Protein 2PET (pdb70)

Secondary structure (DSSP, 8-state):
--B----SEEEEETT--EEE----BS--SEEEEEEEEE-TT----EEEEEEEETTEEEEEE---S--SSPPEE-TT--EEESS--GGG-EEEEEEEE-GGG-EEEEEEEEEEEBPPP--EEEE--SS--TT--SEEEEEEEEEEEEBS--EEEEEETTEE----SS--SSEEEEEEEEE-TTS-EEEEEEEEEE--GGGGG-EEEEEEEEE-GGG-EEEEEPPPEE-----

Radius of gyration: 25.34 Å; Cα contacts (8 Å, |Δi|>4): 608; chains: 1; bounding box: 63×64×30 Å

GO terms:
  GO:0005055 laminin receptor activity (F, IDA)
  GO:0005886 plasma membrane (C, IDA)
  GO:0007155 cell adhesion (P, IDA)
  GO:0005515 protein binding (F, IDA)
  GO:0005886 plasma membrane (C, EXP)
  GO:0004888 transmembrane signaling receptor activity (F, TAS)
  GO:0005886 plasma membrane (C, TAS)
  GO:0007155 cell adhesion (P, TAS)
  GO:0007165 signal transduction (P, TAS)
  GO:0005515 protein binding (F, IPI)
  GO:0009897 external side of plasma membrane (C, IC)
  GO:0005055 laminin receptor activity (F, IMP)
  GO:0005576 extracellular region (C, HDA)
  GO:0031012 extracellular matrix (C, HDA)
  GO:0043236 laminin binding (F, IMP)
  GO:0007160 cell-matrix adhesion (P, IMP)
  GO:0070062 extracellular exosome (C, HDA)

InterPro domains:
  IPR003598 Immunoglobulin subtype 2 [SM00408] (282-344)
  IPR003598 Immunoglobulin subtype 2 [SM00408] (375-431)
  IPR003598 Immunoglobulin subtype 2 [SM00408] (464-529)
  IPR003599 Immunoglobulin domain subtype [SM00409] (38-144)
  IPR003599 Immunoglobulin domain subtype [SM00409] (181-261)
  IPR003599 Immunoglobulin domain subtype [SM00409] (276-359)
  IPR003599 Immunoglobulin domain subtype [SM00409] (369-445)
  IPR003599 Immunoglobulin domain subtype [SM00409] (458-543)
  IPR007110 Immunoglobulin-like domain [PS50835] (27-142)
  IPR007110 Immunoglobulin-like domain [PS50835] (147-257)
  IPR007110 Immunoglobulin-like domain [PS50835] (274-355)
  IPR007110 Immunoglobulin-like domain [PS50835] (363-441)
  IPR007110 Immunoglobulin-like domain [PS50835] (448-541)
  IPR013106 Immunoglobulin V-set domain [PF07686] (38-143)
  IPR013162 CD80-like, immunoglobulin C2-set [PF08205] (151-248)
  IPR013783 Immunoglobulin-like fold [G3DSA:2.60.40.10] (32-146)
  IPR013783 Immunoglobulin-like fold [G3DSA:2.60.40.10] (147-262)
  IPR013783 Immunoglobulin-like fold [G3DSA:2.60.40.10] (274-362)
  IPR013783 Immunoglobulin-like fold [G3DSA:2.60.40.10] (374-453)
  IPR013783 Immunoglobulin-like fold [G3DSA:2.60.40.10] (454-537)

Nearest PDB structures (foldseek):
  2pf6-assembly2_B  TM=9.548E-01  e=5.294E-44  Homo sapiens
  7lmw-assembly1_B  TM=6.649E-01  e=2.780E-14  Homo sapiens
  6xq8-assembly1_A-3  TM=6.597E-01  e=3.260E-14  Homo sapiens
  6xq6-assembly1_A-3  TM=6.435E-01  e=9.949E-14  Homo sapiens
  4wrl-assembly1_C  TM=3.659E-01  e=2.325E-07  Homo sapiens

Foldseek 3Di:
DKEWEFAQEAEEEAQAKDWGDTDIPQADQKKKKWKFFADPVRDTHTAKMWIGHHPDIDIDGRCPVDDVVHWDADPVRIIMGGRDAQVQFGKMKMKMQRPVSGIYMYIHGYHYWYAWDFKAKAADQDDAALPDQFFAWGIKIKTDFIPPEWDKFKDKQNHTDDADQDDDRAKHKHKDWDQDPRRGIMMMIIITGNHHPCLQVMKMWMKIWGAHPPRDIDIHIYDIDGHNHDD

Solvent-accessible surface area: 12699 Å² total; per-residue (Å²): 143,6,162,22,95,24,70,105,85,31,57,12,57,114,37,128,72,22,86,3,51,2,77,19,94,42,43,114,89,76,47,39,1,10,3,19,6,23,66,234,84,47,58,93,39,112,0,0,7,0,49,20,91,65,125,98,66,91,69,75,82,63,33,128,156,65,38,99,39,94,20,89,26,30,95,97,0,58,0,21,0,19,96,0,68,20,48,9,49,90,45,1,0,1,25,0,132,2,65,110,9,30,93,25,86,15,60,5,101,0,29,1,15,6,114,5,92,78,5,91,25,67,31,31,137,53,101,0,17,37,171,84,119,41,21,15,85,0,1,32,0,32,0,86,39,0,5,53,38,3,153,9,31,1,21,56,82,59,129,146,29,156,22,62,88,118,158,47,92,110,5,24,42,58,74,161,69,69,151,55,120,73,19,7,23,11,16,38,3,19,0,47,11,71,16,142,124,60,2,122,104,2,29,1,30,0,0,0,54,19,38,30,10,134,65,113,130,18,144,33,69,6,95,80,18,116,18,62,29,71,209

B-factor: mean 21.17, std 7.52, range [8.16, 66.76]

Structure (mmCIF, N/CA/C/O backbone):
data_2PET
#
_entry.id   2PET
#
_cell.length_a   32.955
_cell.length_b   111.062
_cell.length_c   35.301
_cell.angle_alpha   90.000
_cell.angle_beta   90.450
_cell.angle_gamma   90.000
#
_symmetry.space_group_name_H-M   'P 1 21 1'
#
loop_
_entity.id
_entity.type
_entity.pdbx_description
1 polymer 'Lutheran blood group glycoprotein'
2 water water
#
loop_
_atom_site.group_PDB
_atom_site.id
_atom_site.type_symbol
_atom_site.label_atom_id
_atom_site.label_alt_id
_atom_site.label_comp_id
_atom_site.label_asym_id
_atom_site.label_entity_id
_atom_site.label_seq_id
_atom_site.pdbx_PDB_ins_code
_atom_site.Cartn_x
_atom_site.Cartn_y
_atom_site.Cartn_z
_atom_site.occupancy
_atom_site.B_iso_or_equiv
_atom_site.auth_seq_id
_atom_site.auth_comp_id
_atom_site.auth_asym_id
_atom_site.auth_atom_id
_atom_site.pdbx_PDB_model_num
ATOM 1 N N . GLU A 1 1 ? -34.711 20.855 15.270 1.00 17.71 1 GLU A N 1
ATOM 2 C CA . GLU A 1 1 ? -33.309 20.455 15.563 1.00 19.13 1 GLU A CA 1
ATOM 3 C C . GLU A 1 1 ? -32.728 21.436 16.553 1.00 19.16 1 GLU A C 1
ATOM 4 O O . GLU A 1 1 ? -33.230 22.549 16.680 1.00 20.20 1 GLU A O 1
ATOM 10 N N . VAL A 1 2 ? -31.663 21.044 17.242 1.00 18.95 2 VAL A N 1
ATOM 11 C CA . VAL A 1 2 ? -31.009 21.972 18.191 1.00 18.70 2 VAL A CA 1
ATOM 12 C C . VAL A 1 2 ? -30.209 23.052 17.441 1.00 18.61 2 VAL A C 1
ATOM 13 O O . VAL A 1 2 ? -29.597 22.795 16.391 1.00 18.10 2 VAL A O 1
ATOM 17 N N . ARG A 1 3 ? -30.256 24.274 17.961 1.00 18.80 3 ARG A N 1
ATOM 18 C CA A ARG A 1 3 ? -29.443 25.356 17.420 0.30 17.95 3 ARG A CA 1
ATOM 19 C CA B ARG A 1 3 ? -29.442 25.368 17.422 0.70 17.90 3 ARG A CA 1
ATOM 20 C C . ARG A 1 3 ? -28.817 26.105 18.569 1.00 18.55 3 ARG A C 1
ATOM 21 O O . ARG A 1 3 ? -29.321 26.079 19.699 1.00 18.72 3 ARG A O 1
ATOM 36 N N . LEU A 1 4 ? -27.700 26.756 18.289 1.00 17.89 4 LEU A N 1
ATOM 37 C CA . LEU A 1 4 ? -26.998 27.447 19.334 1.00 16.91 4 LEU A CA 1
ATOM 38 C C . LEU A 1 4 ? -26.296 28.670 18.783 1.00 17.07 4 LEU A C 1
ATOM 39 O O . LEU A 1 4 ? -25.536 28.562 17.835 1.00 17.19 4 LEU A O 1
ATOM 44 N N . SER A 1 5 ? -26.569 29.827 19.368 1.00 17.48 5 SER A N 1
ATOM 45 C CA A SER A 1 5 ? -25.799 31.017 19.026 0.33 17.76 5 SER A CA 1
ATOM 46 C CA B SER A 1 5 ? -25.864 31.060 19.013 0.33 17.57 5 SER A CA 1
ATOM 47 C CA D SER A 1 5 ? -25.902 31.076 19.007 0.32 17.65 5 SER A CA 1
ATOM 48 C C . SER A 1 5 ? -25.426 31.750 20.286 1.00 17.82 5 SER A C 1
ATOM 49 O O . SER A 1 5 ? -26.190 31.813 21.236 1.00 18.20 5 SER A O 1
ATOM 56 N N . VAL A 1 6 ? -24.212 32.293 20.294 1.00 17.39 6 VAL A N 1
ATOM 57 C CA . VAL A 1 6 ? -23.751 33.057 21.463 1.00 17.22 6 VAL A CA 1
ATOM 58 C C . VAL A 1 6 ? -23.086 34.354 21.023 1.00 17.64 6 VAL A C 1
ATOM 59 O O . VAL A 1 6 ? -22.647 34.454 19.873 1.00 17.93 6 VAL A O 1
ATOM 63 N N . PRO A 1 7 ? -23.002 35.367 21.933 1.00 18.51 7 PRO A N 1
ATOM 64 C CA . PRO A 1 7 ? -22.204 36.537 21.552 1.00 18.67 7 PRO A CA 1
ATOM 65 C C . PRO A 1 7 ? -20.782 36.131 21.161 1.00 18.41 7 PRO A C 1
ATOM 66 O O . PRO A 1 7 ? -20.088 35.444 21.922 1.00 19.30 7 PRO A O 1
ATOM 70 N N . PRO A 1 8 ? -20.343 36.553 19.969 1.00 19.11 8 PRO A N 1
ATOM 71 C CA . PRO A 1 8 ? -19.012 36.191 19.483 1.00 18.78 8 PRO A CA 1
ATOM 72 C C . PRO A 1 8 ? -17.867 36.854 20.242 1.00 17.49 8 PRO A C 1
ATOM 73 O O . PRO A 1 8 ? -16.721 36.410 20.160 1.00 17.78 8 PRO A O 1
ATOM 77 N N . LEU A 1 9 ? -18.155 37.975 20.905 1.00 16.35 9 LEU A N 1
ATOM 78 C CA A LEU A 1 9 ? -17.143 38.696 21.669 0.50 15.71 9 LEU A CA 1
ATOM 79 C CA B LEU A 1 9 ? -17.158 38.742 21.626 0.50 16.57 9 LEU A CA 1
ATOM 80 C C . LEU A 1 9 ? -17.738 39.150 22.984 1.00 15.80 9 LEU A C 1
ATOM 81 O O . LEU A 1 9 ? -18.817 39.757 23.022 1.00 16.80 9 LEU A O 1
ATOM 90 N N . VAL A 1 10 ? -17.029 38.822 24.063 1.00 15.22 10 VAL A N 1
ATOM 91 C CA . VAL A 1 10 ? -17.350 39.283 25.423 1.00 15.91 10 VAL A CA 1
ATOM 92 C C . VAL A 1 10 ? -16.121 39.998 25.987 1.00 16.20 10 VAL A C 1
ATOM 93 O O . VAL A 1 10 ? -14.988 39.525 25.807 1.00 15.98 10 VAL A O 1
ATOM 97 N N . GLU A 1 11 ? -16.310 41.134 26.657 1.00 15.10 11 GLU A N 1
ATOM 98 C CA . GLU A 1 11 ? -15.172 41.873 27.255 1.00 16.03 11 GLU A CA 1
ATOM 99 C C . GLU A 1 11 ? -15.387 42.032 28.739 1.00 17.95 11 GLU A C 1
ATOM 100 O O . GLU A 1 11 ? -16.510 42.242 29.170 1.00 17.60 11 GLU A O 1
ATOM 106 N N . VAL A 1 12 ? -14.310 41.956 29.519 1.00 16.90 12 VAL A N 1
ATOM 107 C CA . VAL A 1 12 ? -14.399 42.084 30.949 1.00 18.56 12 VAL A CA 1
ATOM 108 C C . VAL A 1 12 ? -13.140 42.798 31.436 1.00 18.08 12 VAL A C 1
ATOM 109 O O . VAL A 1 12 ? -12.098 42.679 30.787 1.00 17.59 12 VAL A O 1
ATOM 113 N N . MET A 1 13 ? -13.258 43.510 32.566 1.00 17.19 13 MET A N 1
ATOM 114 C CA . MET A 1 13 ? -12.088 44.092 33.225 1.00 16.46 13 MET A CA 1
ATOM 115 C C . MET A 1 13 ? -11.424 43.039 34.118 1.00 15.57 13 MET A C 1
ATOM 116 O O . MET A 1 13 ? -12.111 42.210 34.730 1.00 15.28 13 MET A O 1
ATOM 121 N N . ARG A 1 14 ? -10.099 43.059 34.169 1.00 15.40 14 ARG A N 1
ATOM 122 C CA A ARG A 1 14 ? -9.330 42.237 35.096 0.50 16.91 14 ARG A CA 1
ATOM 123 C CA B ARG A 1 14 ? -9.367 42.193 35.083 0.50 16.84 14 ARG A CA 1
ATOM 124 C C . ARG A 1 14 ? -9.994 42.294 36.479 1.00 17.16 14 ARG A C 1
ATOM 125 O O . ARG A 1 14 ? -10.321 43.384 36.957 1.00 17.85 14 ARG A O 1
ATOM 140 N N . GLY A 1 15 ? -10.189 41.134 37.113 1.00 17.33 15 GLY A N 1
ATOM 141 C CA . GLY A 1 15 ? -10.731 41.074 38.486 1.00 18.60 15 GLY A CA 1
ATOM 142 C C . GLY A 1 15 ? -12.235 40.939 38.578 1.00 19.09 15 GLY A C 1
ATOM 143 O O . GLY A 1 15 ? -12.752 40.550 39.634 1.00 20.02 15 GLY A O 1
ATOM 144 N N . LYS A 1 16 ? -12.938 41.253 37.490 1.00 18.84 16 LYS A N 1
ATOM 145 C CA A LYS A 1 16 ? -14.393 41.127 37.452 0.50 18.76 16 LYS A CA 1
ATOM 146 C CA B LYS A 1 16 ? -14.393 41.134 37.442 0.50 18.86 16 LYS A CA 1
ATOM 147 C C . LYS A 1 16 ? -14.816 39.752 36.948 1.00 18.50 16 LYS A C 1
ATOM 148 O O . LYS A 1 16 ? -14.012 39.008 36.378 1.00 17.71 16 LYS A O 1
ATOM 159 N N . SER A 1 17 ? -16.076 39.423 37.155 1.00 18.17 17 SER A N 1
ATOM 160 C CA . SER A 1 17 ? -16.508 38.083 36.822 1.00 19.44 17 SER A CA 1
ATOM 161 C C . SER A 1 17 ? -17.326 38.121 35.556 1.00 19.56 17 SER A C 1
ATOM 162 O O . SER A 1 17 ? -17.937 39.156 35.218 1.00 19.35 17 SER A O 1
ATOM 165 N N . VAL A 1 18 ? -17.377 36.996 34.861 1.00 18.95 18 VAL A N 1
ATOM 166 C CA . VAL A 1 18 ? -18.220 36.934 33.697 1.00 20.72 18 VAL A CA 1
ATOM 167 C C . VAL A 1 18 ? -18.798 35.520 33.586 1.00 19.38 18 VAL A C 1
ATOM 168 O O . VAL A 1 18 ? -18.191 34.560 34.067 1.00 18.35 18 VAL A O 1
ATOM 172 N N . ILE A 1 19 ? -19.998 35.432 33.020 1.00 18.50 19 ILE A N 1
ATOM 173 C CA . ILE A 1 19 ? -20.665 34.170 32.753 1.00 17.94 19 ILE A CA 1
ATOM 174 C C . ILE A 1 19 ? -20.907 34.121 31.238 1.00 18.26 19 ILE A C 1
ATOM 175 O O . ILE A 1 19 ? -21.620 35.004 30.688 1.00 17.90 19 ILE A O 1
ATOM 180 N N . LEU A 1 20 ? -20.334 33.109 30.558 1.00 16.70 20 LEU A N 1
ATOM 181 C CA . LEU A 1 20 ? -20.496 32.960 29.128 1.00 16.25 20 LEU A CA 1
ATOM 182 C C . LEU A 1 20 ? -21.773 32.187 28.820 1.00 16.52 20 LEU A C 1
ATOM 183 O O . LEU A 1 20 ? -22.050 31.099 29.400 1.00 15.72 20 LEU A O 1
ATOM 188 N N . ASP A 1 21 ? -22.589 32.754 27.924 1.00 17.12 21 ASP A N 1
ATOM 189 C CA . ASP A 1 21 ? -23.875 32.115 27.626 1.00 17.22 21 ASP A CA 1
ATOM 190 C C . ASP A 1 21 ? -23.702 30.849 26.848 1.00 17.46 21 ASP A C 1
ATOM 191 O O . ASP A 1 21 ? -22.740 30.663 26.100 1.00 17.86 21 ASP A O 1
ATOM 196 N N . CYS A 1 22 ? -24.646 29.956 27.048 1.00 18.62 22 CYS A N 1
ATOM 197 C CA . CYS A 1 22 ? -24.816 28.818 26.177 1.00 17.95 22 CYS A CA 1
ATOM 198 C C . CYS A 1 22 ? -26.233 28.315 26.371 1.00 19.08 22 CYS A C 1
ATOM 199 O O . CYS A 1 22 ? -26.472 27.337 27.073 1.00 19.86 22 CYS A O 1
ATOM 202 N N . THR A 1 23 ? -27.158 28.980 25.702 1.00 17.99 23 THR A N 1
ATOM 203 C CA . THR A 1 23 ? -28.572 28.645 25.810 1.00 18.02 23 THR A CA 1
ATOM 204 C C . THR A 1 23 ? -29.061 28.179 24.434 1.00 18.28 23 THR A C 1
ATOM 205 O O . THR A 1 23 ? -29.412 28.994 23.552 1.00 19.69 23 THR A O 1
ATOM 209 N N . PRO A 1 24 ? -29.083 26.855 24.229 1.00 19.53 24 PRO A N 1
ATOM 210 C CA . PRO A 1 24 ? -29.567 26.310 22.955 1.00 19.14 24 PRO A CA 1
ATOM 211 C C . PRO A 1 24 ? -31.070 26.415 22.855 1.00 19.59 24 PRO A C 1
ATOM 212 O O . PRO A 1 24 ? -31.764 26.504 23.890 1.00 17.99 24 PRO A O 1
ATOM 216 N N . THR A 1 25 ? -31.558 26.401 21.622 1.00 18.79 25 THR A N 1
ATOM 217 C CA . THR A 1 25 ? -32.986 26.250 21.318 1.00 19.24 25 THR A CA 1
ATOM 218 C C . THR A 1 25 ? -33.195 24.867 20.698 1.00 20.56 25 THR A C 1
ATOM 219 O O . THR A 1 25 ? -32.251 24.277 20.138 1.00 18.61 25 THR A O 1
ATOM 223 N N . GLY A 1 26 ? -34.408 24.331 20.795 1.00 19.99 26 GLY A N 1
ATOM 224 C CA . GLY A 1 26 ? -34.727 23.114 20.069 1.00 21.92 26 GLY A CA 1
ATOM 225 C C . GLY A 1 26 ? -34.310 21.839 20.760 1.00 23.48 26 GLY A C 1
ATOM 226 O O . GLY A 1 26 ? -34.291 20.776 20.145 1.00 23.85 26 GLY A O 1
ATOM 227 N N . THR A 1 27 ? -34.007 21.903 22.052 1.00 23.97 27 THR A N 1
ATOM 228 C CA A THR A 1 27 ? -33.590 20.688 22.765 0.50 24.34 27 THR A CA 1
ATOM 229 C CA B THR A 1 27 ? -33.595 20.677 22.708 0.50 25.15 27 THR A CA 1
ATOM 230 C C . THR A 1 27 ? -34.816 19.908 23.229 1.00 25.75 27 THR A C 1
ATOM 231 O O . THR A 1 27 ? -35.900 20.489 23.399 1.00 26.96 27 THR A O 1
ATOM 238 N N . HIS A 1 28 ? -34.639 18.604 23.455 1.00 26.72 28 HIS A N 1
ATOM 239 C CA . HIS A 1 28 ? -35.677 17.768 24.049 1.00 28.17 28 HIS A CA 1
ATOM 240 C C . HIS A 1 28 ? -35.322 17.683 25.531 1.00 28.69 28 HIS A C 1
ATOM 241 O O . HIS A 1 28 ? -34.472 18.460 25.992 1.00 29.48 28 HIS A O 1
ATOM 248 N N . ASP A 1 29 ? -35.951 16.775 26.280 1.00 28.68 29 ASP A N 1
ATOM 249 C CA . ASP A 1 29 ? -35.774 16.679 27.752 1.00 29.49 29 ASP A CA 1
ATOM 250 C C . ASP A 1 29 ? -34.312 16.624 28.219 1.00 29.06 29 ASP A C 1
ATOM 251 O O . ASP A 1 29 ? -33.902 17.284 29.190 1.00 30.04 29 ASP A O 1
ATOM 256 N N . HIS A 1 30 ? -33.548 15.818 27.501 1.00 27.72 30 HIS A N 1
ATOM 257 C CA . HIS A 1 30 ? -32.242 15.407 27.904 1.00 26.93 30 HIS A CA 1
ATOM 258 C C . HIS A 1 30 ? -31.203 15.982 26.941 1.00 25.53 30 HIS A C 1
ATOM 259 O O . HIS A 1 30 ? -31.300 15.772 25.717 1.00 25.30 30 HIS A O 1
ATOM 266 N N . TYR A 1 31 ? -30.230 16.736 27.471 1.00 23.45 31 TYR A N 1
ATOM 267 C CA . TYR A 1 31 ? -29.113 17.205 26.621 1.00 21.63 31 TYR A CA 1
ATOM 268 C C . TYR A 1 31 ? -27.877 17.415 27.462 1.00 20.02 31 TYR A C 1
ATOM 269 O O . TYR A 1 31 ? -27.915 17.378 28.702 1.00 19.29 31 TYR A O 1
ATOM 278 N N . MET A 1 32 ? -26.772 17.602 26.787 1.00 20.03 32 MET A N 1
ATOM 279 C CA . MET A 1 32 ? -25.528 17.876 27.477 1.00 22.86 32 MET A CA 1
ATOM 280 C C . MET A 1 32 ? -24.896 19.139 26.850 1.00 21.48 32 MET A C 1
ATOM 281 O O . MET A 1 32 ? -25.024 19.358 25.647 1.00 20.12 32 MET A O 1
ATOM 286 N N . LEU A 1 33 ? -24.243 19.948 27.690 1.00 21.83 33 LEU A N 1
ATOM 287 C CA . LEU A 1 33 ? -23.416 21.086 27.257 1.00 20.67 33 LEU A CA 1
ATOM 288 C C . LEU A 1 33 ? -21.999 20.751 27.658 1.00 19.82 33 LEU A C 1
ATOM 289 O O . LEU A 1 33 ? -21.774 20.270 28.765 1.00 18.01 33 LEU A O 1
ATOM 294 N N . GLU A 1 34 ? -21.035 20.941 26.753 1.00 16.92 34 GLU A N 1
ATOM 295 C CA . GLU A 1 34 ? -19.625 20.763 27.121 1.00 15.95 34 GLU A CA 1
ATOM 296 C C . GLU A 1 34 ? -18.867 22.024 26.753 1.00 14.10 34 GLU A C 1
ATOM 297 O O . GLU A 1 34 ? -19.103 22.568 25.671 1.00 14.05 34 GLU A O 1
ATOM 303 N N . TRP A 1 35 ? -17.937 22.435 27.609 1.00 12.52 35 TRP A N 1
ATOM 304 C CA . TRP A 1 35 ? -17.149 23.639 27.393 1.00 12.73 35 TRP A CA 1
ATOM 305 C C . TRP A 1 35 ? -15.707 23.265 27.060 1.00 13.60 35 TRP A C 1
ATOM 306 O O . TRP A 1 35 ? -15.169 22.343 27.681 1.00 14.06 35 TRP A O 1
ATOM 317 N N . PHE A 1 36 ? -15.093 23.945 26.085 1.00 13.63 36 PHE A N 1
ATOM 318 C CA . PHE A 1 36 ? -13.706 23.687 25.750 1.00 14.14 36 PHE A CA 1
ATOM 319 C C . PHE A 1 36 ? -12.988 24.989 25.548 1.00 14.58 36 PHE A C 1
ATOM 320 O O . PHE A 1 36 ? -13.586 25.991 25.150 1.00 13.79 36 PHE A O 1
ATOM 328 N N . LEU A 1 37 ? -11.671 24.986 25.754 1.00 16.37 37 LEU A N 1
ATOM 329 C CA . LEU A 1 37 ? -10.877 26.080 25.238 1.00 18.22 37 LEU A CA 1
ATOM 330 C C . LEU A 1 37 ? -10.548 25.707 23.804 1.00 19.75 37 LEU A C 1
ATOM 331 O O . LEU A 1 37 ? -10.687 24.545 23.371 1.00 19.87 37 LEU A O 1
ATOM 336 N N . THR A 1 38 ? -10.150 26.696 23.034 1.00 21.38 38 THR A N 1
ATOM 337 C CA . THR A 1 38 ? -9.511 26.359 21.788 1.00 24.26 38 THR A CA 1
ATOM 338 C C . THR A 1 38 ? -8.542 27.425 21.361 1.00 25.03 38 THR A C 1
ATOM 339 O O . THR A 1 38 ? -8.672 28.590 21.754 1.00 25.90 38 THR A O 1
ATOM 343 N N . ASP A 1 39 ? -7.577 27.020 20.547 1.00 25.73 39 ASP A N 1
ATOM 344 C CA . ASP A 1 39 ? -6.642 27.978 19.945 1.00 25.66 39 ASP A CA 1
ATOM 345 C C . ASP A 1 39 ? -6.521 27.721 18.434 1.00 26.12 39 ASP A C 1
ATOM 346 O O . ASP A 1 39 ? -7.256 26.905 17.859 1.00 25.36 39 ASP A O 1
ATOM 351 N N . ARG A 1 40 ? -5.594 28.427 17.795 1.00 26.19 40 ARG A N 1
ATOM 352 C CA . ARG A 1 40 ? -5.406 28.337 16.346 1.00 26.91 40 ARG A CA 1
ATOM 353 C C . ARG A 1 40 ? -5.161 26.913 15.838 1.00 27.16 40 ARG A C 1
ATOM 354 O O . ARG A 1 40 ? -5.354 26.642 14.652 1.00 27.40 40 ARG A O 1
ATOM 362 N N . SER A 1 41 ? -4.724 26.022 16.731 1.00 27.19 41 SER A N 1
ATOM 363 C CA . SER A 1 41 ? -4.456 24.623 16.398 1.00 28.30 41 SER A CA 1
ATOM 364 C C . SER A 1 41 ? -5.760 23.860 16.269 1.00 28.84 41 SER A C 1
ATOM 365 O O . SER A 1 41 ? -5.802 22.792 15.682 1.00 30.15 41 SER A O 1
ATOM 368 N N . GLY A 1 42 ? -6.816 24.389 16.878 1.00 28.59 42 GLY A N 1
ATOM 369 C CA . GLY A 1 42 ? -8.094 23.703 16.912 1.00 28.17 42 GLY A CA 1
ATOM 370 C C . GLY A 1 42 ? -8.132 22.595 17.941 1.00 27.94 42 GLY A C 1
ATOM 371 O O . GLY A 1 42 ? -9.176 21.947 18.087 1.00 28.80 42 GLY A O 1
ATOM 372 N N . ALA A 1 43 ? -7.010 22.349 18.640 1.00 26.78 43 ALA A N 1
ATOM 373 C CA . ALA A 1 43 ? -7.036 21.489 19.832 1.00 25.25 43 ALA A CA 1
ATOM 374 C C . ALA A 1 43 ? -8.125 22.003 20.780 1.00 24.71 43 ALA A C 1
ATOM 375 O O . ALA A 1 43 ? -8.387 23.215 20.864 1.00 25.06 43 ALA A O 1
ATOM 377 N N . ARG A 1 44 ? -8.805 21.084 21.458 1.00 23.07 44 ARG A N 1
ATOM 378 C CA . ARG A 1 44 ? -9.919 21.487 22.316 1.00 22.22 44 ARG A CA 1
ATOM 379 C C . ARG A 1 44 ? -9.825 20.891 23.720 1.00 21.16 44 ARG A C 1
ATOM 380 O O . ARG A 1 44 ? -10.511 19.924 24.041 1.00 21.98 44 ARG A O 1
ATOM 388 N N . PRO A 1 45 ? -8.988 21.483 24.561 1.00 21.43 45 PRO A N 1
ATOM 389 C CA . PRO A 1 45 ? -8.938 21.083 25.950 1.00 21.35 45 PRO A CA 1
ATOM 390 C C . PRO A 1 45 ? -10.333 21.206 26.596 1.00 21.44 45 PRO A C 1
ATOM 391 O O . PRO A 1 45 ? -10.958 22.234 26.467 1.00 21.98 45 PRO A O 1
ATOM 395 N N . ARG A 1 46 ? -10.796 20.159 27.258 1.00 20.86 46 ARG A N 1
ATOM 396 C CA . ARG A 1 46 ? -12.073 20.204 27.970 1.00 21.46 46 ARG A CA 1
ATOM 397 C C . ARG A 1 46 ? -12.025 20.946 29.303 1.00 19.90 46 ARG A C 1
ATOM 398 O O . ARG A 1 46 ? -11.139 20.696 30.128 1.00 20.88 46 ARG A O 1
ATOM 406 N N . LEU A 1 47 ? -13.015 21.807 29.542 1.00 18.69 47 LEU A N 1
ATOM 407 C CA . LEU A 1 47 ? -13.128 22.512 30.818 1.00 18.42 47 LEU A CA 1
ATOM 408 C C . LEU A 1 47 ? -14.201 21.903 31.679 1.00 18.26 47 LEU A C 1
ATOM 409 O O . LEU A 1 47 ? -13.996 21.754 32.892 1.00 18.95 47 LEU A O 1
ATOM 414 N N . ALA A 1 48 ? -15.359 21.568 31.094 1.00 15.73 48 ALA A N 1
ATOM 415 C CA . ALA A 1 48 ? -16.471 21.109 31.943 1.00 15.29 48 ALA A CA 1
ATOM 416 C C . ALA A 1 48 ? -17.550 20.474 31.095 1.00 15.83 48 ALA A C 1
ATOM 417 O O . ALA A 1 48 ? -17.629 20.757 29.875 1.00 13.72 48 ALA A O 1
ATOM 419 N N . SER A 1 49 ? -18.368 19.621 31.727 1.00 16.86 49 SER A N 1
ATOM 420 C CA . SER A 1 49 ? -19.499 18.972 31.050 1.00 18.50 49 SER A CA 1
ATOM 421 C C . SER A 1 49 ? -20.685 19.039 31.979 1.00 19.36 49 SER A C 1
ATOM 422 O O . SER A 1 49 ? -20.527 18.887 33.201 1.00 19.82 49 SER A O 1
ATOM 425 N N . ALA A 1 50 ? -21.851 19.340 31.424 1.00 19.62 50 ALA A N 1
ATOM 426 C CA . ALA A 1 50 ? -23.087 19.452 32.207 1.00 20.21 50 ALA A CA 1
ATOM 427 C C . ALA A 1 50 ? -24.100 18.608 31.470 1.00 21.02 50 ALA A C 1
ATOM 428 O O . ALA A 1 50 ? -24.231 18.717 30.255 1.00 22.82 50 ALA A O 1
ATOM 430 N N . GLU A 1 51 ? -24.802 17.743 32.164 1.00 20.82 51 GLU A N 1
ATOM 431 C CA . GLU A 1 51 ? -25.850 16.963 31.509 1.00 20.98 51 GLU A CA 1
ATOM 432 C C . GLU A 1 51 ? -27.146 17.287 32.190 1.00 21.71 51 GLU A C 1
ATOM 433 O O . GLU A 1 51 ? -27.203 17.245 33.420 1.00 20.36 51 GLU A O 1
ATOM 439 N N . MET A 1 52 ? -28.165 17.608 31.396 1.00 22.63 52 MET A N 1
ATOM 440 C CA . MET A 1 52 ? -29.475 17.972 31.931 1.00 25.20 52 MET A CA 1
ATOM 441 C C . MET A 1 52 ? -30.497 16.945 31.505 1.00 25.57 52 MET A C 1
ATOM 442 O O . MET A 1 52 ? -30.552 16.576 30.338 1.00 26.19 52 MET A O 1
ATOM 447 N N . GLN A 1 53 ? -31.265 16.447 32.460 1.00 27.03 53 GLN A N 1
ATOM 448 C CA A GLN A 1 53 ? -32.413 15.599 32.159 0.50 27.40 53 GLN A CA 1
ATOM 449 C CA B GLN A 1 53 ? -32.434 15.645 32.135 0.50 27.35 53 GLN A CA 1
ATOM 450 C C . GLN A 1 53 ? -33.477 15.889 33.203 1.00 27.35 53 GLN A C 1
ATOM 451 O O . GLN A 1 53 ? -33.284 15.535 34.380 1.00 26.40 53 GLN A O 1
ATOM 462 N N . GLY A 1 54 ? -34.567 16.526 32.788 1.00 27.19 54 GLY A N 1
ATOM 463 C CA . GLY A 1 54 ? -35.705 16.745 33.682 1.00 27.74 54 GLY A CA 1
ATOM 464 C C . GLY A 1 54 ? -35.330 17.508 34.937 1.00 27.22 54 GLY A C 1
ATOM 465 O O . GLY A 1 54 ? -35.061 18.715 34.876 1.00 28.38 54 GLY A O 1
ATOM 466 N N . SER A 1 55 ? -35.272 16.794 36.061 1.00 26.83 55 SER A N 1
ATOM 467 C CA . SER A 1 55 ? -35.088 17.420 37.361 1.00 26.38 55 SER A CA 1
ATOM 468 C C . SER A 1 55 ? -33.711 17.085 37.915 1.00 25.51 55 SER A C 1
ATOM 469 O O . SER A 1 55 ? -33.542 16.855 39.127 1.00 25.63 55 SER A O 1
ATOM 472 N N . GLU A 1 56 ? -32.720 17.065 37.031 1.00 24.23 56 GLU A N 1
ATOM 473 C CA . GLU A 1 56 ? -31.367 16.795 37.483 1.00 23.35 56 GLU A CA 1
ATOM 474 C C . GLU A 1 56 ? -30.350 17.469 36.599 1.00 22.11 56 GLU A C 1
ATOM 475 O O . GLU A 1 56 ? -30.481 17.465 35.379 1.00 21.21 56 GLU A O 1
ATOM 481 N N . LEU A 1 57 ? -29.341 18.046 37.234 1.00 19.76 57 LEU A N 1
ATOM 482 C CA . LEU A 1 57 ? -28.182 18.541 36.523 1.00 20.13 57 LEU A CA 1
ATOM 483 C C . LEU A 1 57 ? -26.977 17.723 36.963 1.00 19.13 57 LEU A C 1
ATOM 484 O O . LEU A 1 57 ? -26.822 17.482 38.141 1.00 19.41 57 LEU A O 1
ATOM 489 N N . GLN A 1 58 ? -26.155 17.280 36.017 1.00 17.07 58 GLN A N 1
ATOM 490 C CA A GLN A 1 58 ? -24.914 16.560 36.337 0.50 17.33 58 GLN A CA 1
ATOM 491 C CA B GLN A 1 58 ? -24.937 16.535 36.321 0.50 17.54 58 GLN A CA 1
ATOM 492 C C . GLN A 1 58 ? -23.768 17.369 35.800 1.00 16.43 58 GLN A C 1
ATOM 493 O O . GLN A 1 58 ? -23.800 17.805 34.653 1.00 17.41 58 GLN A O 1
ATOM 504 N N . VAL A 1 59 ? -22.735 17.581 36.613 1.00 15.84 59 VAL A N 1
ATOM 505 C CA . VAL A 1 59 ? -21.610 18.439 36.190 1.00 15.41 59 VAL A CA 1
ATOM 506 C C . VAL A 1 59 ? -20.332 17.668 36.469 1.00 15.86 59 VAL A C 1
ATOM 507 O O . VAL A 1 59 ? -20.194 17.093 37.548 1.00 14.73 59 VAL A O 1
ATOM 511 N N . THR A 1 60 ? -19.383 17.716 35.542 1.00 15.35 60 THR A N 1
ATOM 512 C CA . THR A 1 60 ? -18.074 17.101 35.749 1.00 15.49 60 THR A CA 1
ATOM 513 C C . THR A 1 60 ? -17.092 18.190 35.349 1.00 16.32 60 THR A C 1
ATOM 514 O O . THR A 1 60 ? -17.166 18.660 34.209 1.00 17.85 60 THR A O 1
ATOM 518 N N . MET A 1 61 ? -16.240 18.632 36.279 1.00 16.88 61 MET A N 1
ATOM 519 C CA . MET A 1 61 ? -15.228 19.627 35.922 1.00 18.80 61 MET A CA 1
ATOM 520 C C . MET A 1 61 ? -14.032 18.867 35.336 1.00 19.75 61 MET A C 1
ATOM 521 O O . MET A 1 61 ? -13.826 17.694 35.690 1.00 22.09 61 MET A O 1
ATOM 526 N N . HIS A 1 62 ? -13.336 19.430 34.346 1.00 20.49 62 HIS A N 1
ATOM 527 C CA . HIS A 1 62 ? -12.229 18.683 33.751 1.00 20.95 62 HIS A CA 1
ATOM 528 C C . HIS A 1 62 ? -10.882 19.396 33.811 1.00 23.47 62 HIS A C 1
ATOM 529 O O . HIS A 1 62 ? -9.864 18.763 33.658 1.00 23.25 62 HIS A O 1
ATOM 536 N N . ASP A 1 63 ? -10.866 20.704 34.024 1.00 25.17 63 ASP A N 1
ATOM 537 C CA . ASP A 1 63 ? -9.607 21.482 33.860 1.00 28.15 63 ASP A CA 1
ATOM 538 C C . ASP A 1 63 ? -8.487 20.993 34.768 1.00 30.79 63 ASP A C 1
ATOM 539 O O . ASP A 1 63 ? -8.769 20.526 35.879 1.00 31.07 63 ASP A O 1
ATOM 544 N N . THR A 1 64 ? -7.227 21.096 34.316 1.00 33.60 64 THR A N 1
ATOM 545 C CA . THR A 1 64 ? -6.099 20.529 35.093 1.00 35.99 64 THR A CA 1
ATOM 546 C C . THR A 1 64 ? -4.603 20.974 35.106 1.00 37.32 64 THR A C 1
ATOM 547 O O . THR A 1 64 ? -3.908 20.383 35.895 1.00 38.19 64 THR A O 1
ATOM 551 N N . ARG A 1 65 ? -4.033 21.986 34.427 1.00 39.44 65 ARG A N 1
ATOM 552 C CA . ARG A 1 65 ? -4.481 23.371 34.120 1.00 40.51 65 ARG A CA 1
ATOM 553 C C . ARG A 1 65 ? -4.618 24.341 35.319 1.00 39.80 65 ARG A C 1
ATOM 554 O O . ARG A 1 65 ? -4.133 25.480 35.240 1.00 40.73 65 ARG A O 1
ATOM 562 N N . GLY A 1 66 ? -5.264 23.875 3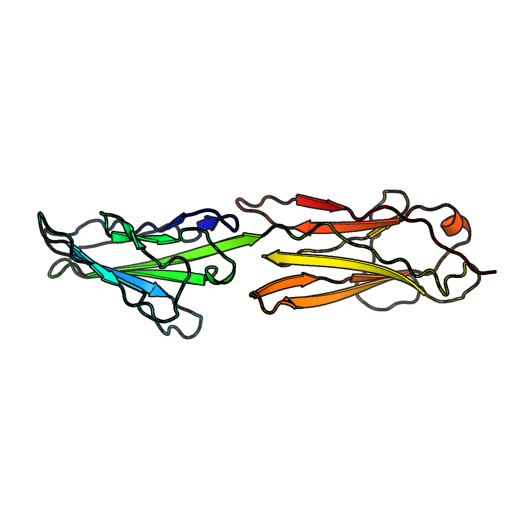6.394 1.00 38.78 66 GLY A N 1
ATOM 563 C CA . GLY A 1 66 ? -5.293 24.530 37.716 1.00 36.82 66 GLY A CA 1
ATOM 564 C C . GLY A 1 66 ? -5.552 26.031 37.852 1.00 35.57 66 GLY A C 1
ATOM 565 O O . GLY A 1 66 ? -4.706 26.746 38.399 1.00 36.26 66 GLY A O 1
ATOM 566 N N . ARG A 1 67 ? -6.719 26.505 37.394 1.00 32.77 67 ARG A N 1
ATOM 567 C CA . ARG A 1 67 ? -7.095 27.933 37.487 1.00 29.70 67 ARG A CA 1
ATOM 568 C C . ARG A 1 67 ? -7.421 28.325 38.915 1.00 29.16 67 ARG A C 1
ATOM 569 O O . ARG A 1 67 ? -8.002 27.554 39.670 1.00 29.19 67 ARG A O 1
ATOM 577 N N . SER A 1 68 ? -7.072 29.545 39.276 1.00 28.64 68 SER A N 1
ATOM 578 C CA . SER A 1 68 ? -7.406 30.032 40.594 1.00 28.31 68 SER A CA 1
ATOM 579 C C . SER A 1 68 ? -8.105 31.385 40.479 1.00 27.27 68 SER A C 1
ATOM 580 O O . SER A 1 68 ? -7.551 32.314 39.908 1.00 26.90 68 SER A O 1
ATOM 583 N N . PRO A 1 69 ? -9.361 31.474 40.949 1.00 26.46 69 PRO A N 1
ATOM 584 C CA . PRO A 1 69 ? -10.219 30.383 41.461 1.00 25.28 69 PRO A CA 1
ATOM 585 C C . PRO A 1 69 ? -10.662 29.420 40.331 1.00 23.02 69 PRO A C 1
ATOM 586 O O . PRO A 1 69 ? -10.554 29.774 39.164 1.00 22.07 69 PRO A O 1
ATOM 590 N N . PRO A 1 70 ? -11.117 28.190 40.667 1.00 21.68 70 PRO A N 1
ATOM 591 C CA . PRO A 1 70 ? -11.505 27.257 39.591 1.00 20.48 70 PRO A CA 1
ATOM 592 C C . PRO A 1 70 ? -12.605 27.766 38.674 1.00 19.92 70 PRO A C 1
ATOM 593 O O . PRO A 1 70 ? -13.377 28.631 39.053 1.00 20.31 70 PRO A O 1
ATOM 597 N N . TYR A 1 71 ? -12.686 27.241 37.460 1.00 19.55 71 TYR A N 1
ATOM 598 C CA . TYR A 1 71 ? -13.887 27.492 36.686 1.00 18.79 71 TYR A CA 1
ATOM 599 C C . TYR A 1 71 ? -15.060 26.942 37.482 1.00 19.32 71 TYR A C 1
ATOM 600 O O . TYR A 1 71 ? -14.869 26.061 38.330 1.00 19.69 71 TYR A O 1
ATOM 609 N N . GLN A 1 72 ? -16.260 27.463 37.231 1.00 19.56 72 GLN A N 1
ATOM 610 C CA . GLN A 1 72 ? -17.485 26.887 37.750 1.00 20.40 72 GLN A CA 1
ATOM 611 C C . GLN A 1 72 ? -18.520 26.891 36.625 1.00 20.59 72 GLN A C 1
ATOM 612 O O . GLN A 1 72 ? -18.374 27.628 35.638 1.00 20.80 72 GLN A O 1
ATOM 618 N N . LEU A 1 73 ? -19.576 26.103 36.793 1.00 21.07 73 LEU A N 1
ATOM 619 C CA . LEU A 1 73 ? -20.771 26.215 35.931 1.00 20.33 73 LEU A CA 1
ATOM 620 C C . LEU A 1 73 ? -21.941 26.706 36.768 1.00 20.93 73 LEU A C 1
ATOM 621 O O . LEU A 1 73 ? -22.040 26.390 37.972 1.00 21.80 73 LEU A O 1
ATOM 626 N N . ASP A 1 74 ? -22.848 27.456 36.159 1.00 20.24 74 ASP A N 1
ATOM 627 C CA . ASP A 1 74 ? -24.061 27.827 36.878 1.00 20.78 74 ASP A CA 1
ATOM 628 C C . ASP A 1 74 ? -25.147 26.748 36.730 1.00 20.24 74 ASP A C 1
ATOM 629 O O . ASP A 1 74 ? -24.888 25.705 36.148 1.00 20.75 74 ASP A O 1
ATOM 634 N N . SER A 1 75 ? -26.358 26.988 37.235 1.00 20.43 75 SER A N 1
ATOM 635 C CA . SER A 1 75 ? -27.389 25.941 37.217 1.00 20.14 75 SER A CA 1
ATOM 636 C C . SER A 1 75 ? -27.939 25.644 35.825 1.00 20.28 75 SER A C 1
ATOM 637 O O . SER A 1 75 ? -28.633 24.625 35.628 1.00 19.86 75 SER A O 1
ATOM 640 N N . GLN A 1 76 ? -27.638 26.525 34.863 1.00 18.82 76 GLN A N 1
ATOM 641 C CA . GLN A 1 76 ? -28.029 26.310 33.4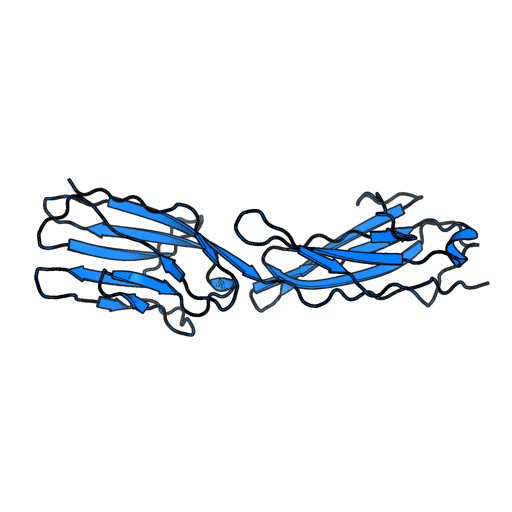77 1.00 19.90 76 GLN A CA 1
ATOM 642 C C . GLN A 1 76 ? -26.809 25.762 32.670 1.00 19.16 76 GLN A C 1
ATOM 643 O O . GLN A 1 76 ? -26.891 25.602 31.463 1.00 20.50 76 GLN A O 1
ATOM 649 N N . GLY A 1 77 ? -25.703 25.450 33.329 1.00 17.02 77 GLY A N 1
ATOM 650 C CA . GLY A 1 77 ? -24.539 24.872 32.624 1.00 17.41 77 GLY A CA 1
ATOM 651 C C . GLY A 1 77 ? -23.623 25.890 31.964 1.00 17.14 77 GLY A C 1
ATOM 652 O O . GLY A 1 77 ? -22.772 25.545 31.132 1.00 17.42 77 GLY A O 1
ATOM 653 N N . ARG A 1 78 ? -23.820 27.159 32.282 1.00 15.94 78 ARG A N 1
ATOM 654 C CA . ARG A 1 78 ? -22.997 28.219 31.665 1.00 14.96 78 ARG A CA 1
ATOM 655 C C . ARG A 1 78 ? -21.660 28.362 32.365 1.00 15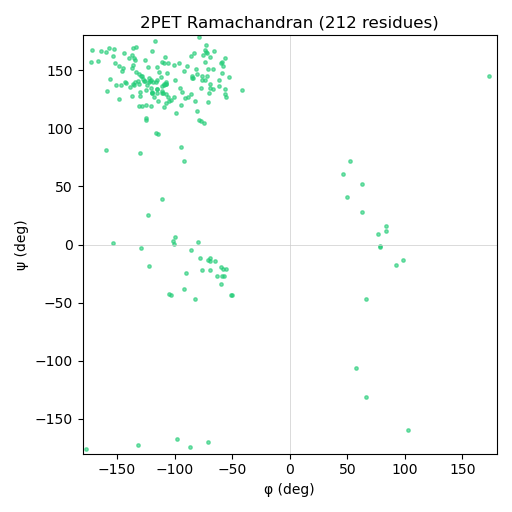.37 78 ARG A C 1
ATOM 656 O O . ARG A 1 78 ? -21.555 28.097 33.556 1.00 15.65 78 ARG A O 1
ATOM 664 N N . LEU A 1 79 ? -20.644 28.792 31.624 1.00 14.78 79 LEU A N 1
ATOM 665 C CA . LEU A 1 79 ? -19.291 28.876 32.186 1.00 14.73 79 LEU A CA 1
ATOM 666 C C . LEU A 1 79 ? -19.063 30.167 32.991 1.00 15.42 79 LEU A C 1
ATOM 667 O O . LEU A 1 79 ? -19.238 31.269 32.462 1.00 16.13 79 LEU A O 1
ATOM 672 N N . VAL A 1 80 ? -18.669 29.994 34.251 1.00 16.51 80 VAL A N 1
ATOM 673 C CA . VAL A 1 80 ? -18.492 31.134 35.156 1.00 16.31 80 VAL A CA 1
ATOM 674 C C . VAL A 1 80 ? -16.992 31.347 35.370 1.00 18.24 80 VAL A C 1
ATOM 675 O O . VAL A 1 80 ? -16.273 30.423 35.835 1.00 18.49 80 VAL A O 1
ATOM 679 N N . LEU A 1 81 ? -16.508 32.547 35.029 1.00 18.56 81 LEU A N 1
ATOM 680 C CA . LEU A 1 81 ? -15.089 32.885 35.271 1.00 19.63 81 LEU A CA 1
ATOM 681 C C . LEU A 1 81 ? -15.076 33.982 36.301 1.00 19.15 81 LEU A C 1
ATOM 682 O O . LEU A 1 81 ? -15.316 35.132 35.974 1.00 18.50 81 LEU A O 1
ATOM 687 N N . ALA A 1 82 ? -14.912 33.599 37.552 1.00 18.67 82 ALA A N 1
ATOM 688 C CA . ALA A 1 82 ? -14.776 34.587 38.610 1.00 19.63 82 ALA A CA 1
ATOM 689 C C . ALA A 1 82 ? -13.363 35.175 38.550 1.00 20.58 82 ALA A C 1
ATOM 690 O O . ALA A 1 82 ? -12.389 34.457 38.264 1.00 20.57 82 ALA A O 1
ATOM 692 N N . GLU A 1 83 ? -13.273 36.477 38.804 1.00 21.31 83 GLU A N 1
ATOM 693 C CA . GLU A 1 83 ? -12.012 37.196 38.845 1.00 21.99 83 GLU A CA 1
ATOM 694 C C . GLU A 1 83 ? -11.205 36.952 37.583 1.00 22.23 83 GLU A C 1
ATOM 695 O O . GLU A 1 83 ? -10.153 36.316 37.636 1.00 24.35 83 GLU A O 1
ATOM 701 N N . ALA A 1 84 ? -11.655 37.523 36.474 1.00 20.64 84 ALA A N 1
ATOM 702 C CA . ALA A 1 84 ? -10.998 37.308 35.177 1.00 19.94 84 ALA A CA 1
ATOM 703 C C . ALA A 1 84 ? -9.543 37.804 35.190 1.00 20.59 84 ALA A C 1
ATOM 704 O O . ALA A 1 84 ? -9.224 38.844 35.808 1.00 19.18 84 ALA A O 1
ATOM 706 N N . GLN A 1 85 ? -8.649 37.059 34.533 1.00 19.59 85 GLN A N 1
ATOM 707 C CA A GLN A 1 85 ? -7.241 37.493 34.478 0.60 19.50 85 GLN A CA 1
ATOM 708 C CA B GLN A 1 85 ? -7.207 37.354 34.507 0.40 19.57 85 GLN A CA 1
ATOM 709 C C . GLN A 1 85 ? -6.793 37.386 33.036 1.00 19.24 85 GLN A C 1
ATOM 710 O O . GLN A 1 85 ? -7.529 36.852 32.199 1.00 19.49 85 GLN A O 1
ATOM 721 N N . VAL A 1 86 ? -5.601 37.906 32.738 1.00 17.89 86 VAL A N 1
ATOM 722 C CA . VAL A 1 86 ? -5.178 37.963 31.355 1.00 17.98 86 VAL A CA 1
ATOM 723 C C . VAL A 1 86 ? -5.131 36.579 30.742 1.00 16.80 86 VAL A C 1
ATOM 724 O O . VAL A 1 86 ? -5.429 36.422 29.552 1.00 18.61 86 VAL A O 1
ATOM 728 N N . GLY A 1 87 ? -4.786 35.567 31.537 1.00 16.27 87 GLY A N 1
ATOM 729 C CA . GLY A 1 87 ? -4.758 34.181 31.038 1.00 15.84 87 GLY A CA 1
ATOM 730 C C . GLY A 1 87 ? -6.097 33.672 30.506 1.00 16.88 87 GLY A C 1
ATOM 731 O O . GLY A 1 87 ? -6.146 32.673 29.746 1.00 17.44 87 GLY A O 1
ATOM 732 N N . ASP A 1 88 ? -7.185 34.336 30.906 1.00 16.85 88 ASP A N 1
ATOM 733 C CA . ASP A 1 88 ? -8.525 33.914 30.460 1.00 17.84 88 ASP A CA 1
ATOM 734 C C . ASP A 1 88 ? -8.901 34.513 29.111 1.00 17.32 88 ASP A C 1
ATOM 735 O O . ASP A 1 88 ? -9.998 34.252 28.569 1.00 16.11 88 ASP A O 1
ATOM 740 N N . GLU A 1 89 ? -8.036 35.374 28.592 1.00 17.48 89 GLU A N 1
ATOM 741 C CA . GLU A 1 89 ? -8.284 35.914 27.260 1.00 17.04 89 GLU A CA 1
ATOM 742 C C . GLU A 1 89 ? -7.988 34.853 26.183 1.00 17.61 89 GLU A C 1
ATOM 743 O O . GLU A 1 89 ? -6.816 34.561 25.860 1.00 15.59 89 GLU A O 1
ATOM 749 N N . ARG A 1 90 ? -9.056 34.299 25.635 1.00 16.72 90 ARG A N 1
ATOM 750 C CA . ARG A 1 90 ? -8.968 33.241 24.631 1.00 16.85 90 ARG A CA 1
ATOM 751 C C . ARG A 1 90 ? -10.381 32.919 24.183 1.00 16.36 90 ARG A C 1
ATOM 752 O O . ARG A 1 90 ? -11.347 33.619 24.586 1.00 14.92 90 ARG A O 1
ATOM 760 N N . ASP A 1 91 ? -10.490 31.909 23.317 1.00 15.47 91 ASP A N 1
ATOM 761 C CA . ASP A 1 91 ? -11.785 31.532 22.715 1.00 15.17 91 ASP A CA 1
ATOM 762 C C . ASP A 1 91 ? -12.343 30.335 23.479 1.00 15.40 91 ASP A C 1
ATOM 763 O O . ASP A 1 91 ? -11.580 29.439 23.893 1.00 15.88 91 ASP A O 1
ATOM 768 N N . TYR A 1 92 ? -13.652 30.343 23.678 1.00 13.60 92 TYR A N 1
ATOM 769 C CA . TYR A 1 92 ? -14.342 29.291 24.420 1.00 15.32 92 TYR A CA 1
ATOM 770 C C . TYR A 1 92 ? -15.420 28.735 23.538 1.00 15.79 92 TYR A C 1
ATOM 771 O O . TYR A 1 92 ? -16.217 29.502 22.923 1.00 17.24 92 TYR A O 1
ATOM 780 N N . VAL A 1 93 ? -15.475 27.402 23.475 1.00 14.66 93 VAL A N 1
ATOM 781 C CA . VAL A 1 93 ? -16.484 26.713 22.672 1.00 15.31 93 VAL A CA 1
ATOM 782 C C . VAL A 1 93 ? -17.491 26.026 23.589 1.00 15.03 93 VAL A C 1
ATOM 783 O O . VAL A 1 93 ? -17.102 25.351 24.515 1.00 15.04 93 VAL A O 1
ATOM 787 N N . CYS A 1 94 ? -18.775 26.235 23.333 1.00 15.39 94 CYS A N 1
ATOM 788 C CA . CYS A 1 94 ? -19.809 25.454 23.947 1.00 14.82 94 CYS A CA 1
ATOM 789 C C . CYS A 1 94 ? -20.390 24.507 22.862 1.00 15.75 94 CYS A C 1
ATOM 790 O O . CYS A 1 94 ? -20.772 24.972 21.771 1.00 15.40 94 CYS A O 1
ATOM 793 N N . VAL A 1 95 ? -20.476 23.212 23.180 1.00 15.12 95 VAL A N 1
ATOM 794 C CA . VAL A 1 95 ? -21.086 22.213 22.311 1.00 16.28 95 VAL A CA 1
ATOM 795 C C . VAL A 1 95 ? -22.276 21.609 23.033 1.00 15.85 95 VAL A C 1
ATOM 796 O O . VAL A 1 95 ? -22.159 21.213 24.198 1.00 15.56 95 VAL A O 1
ATOM 800 N N . VAL A 1 96 ? -23.429 21.613 22.381 1.00 14.53 96 VAL A N 1
ATOM 801 C CA . VAL A 1 96 ? -24.631 21.021 22.952 1.00 16.04 96 VAL A CA 1
ATOM 802 C C . VAL A 1 96 ? -24.909 19.701 22.227 1.00 15.91 96 VAL A C 1
ATOM 803 O O . VAL A 1 96 ? -24.970 19.678 20.993 1.00 17.01 96 VAL A O 1
ATOM 807 N N . ARG A 1 97 ? -25.056 18.623 22.989 1.00 16.40 97 ARG A N 1
ATOM 808 C CA . ARG A 1 97 ? -25.408 17.309 22.443 1.00 18.05 97 ARG A CA 1
ATOM 809 C C . ARG A 1 97 ? -26.853 17.053 22.898 1.00 18.09 97 ARG A C 1
ATOM 810 O O . ARG A 1 97 ? -27.150 17.028 24.123 1.00 18.38 97 ARG A O 1
ATOM 818 N N . ALA A 1 98 ? -27.737 16.923 21.920 1.00 19.07 98 ALA A N 1
ATOM 819 C CA . ALA A 1 98 ? -29.171 16.834 22.180 1.00 18.55 98 ALA A CA 1
ATOM 820 C C . ALA A 1 98 ? -29.859 15.583 21.638 1.00 19.42 98 ALA A C 1
ATOM 821 O O . ALA A 1 98 ? -31.085 15.588 21.398 1.00 19.36 98 ALA A O 1
ATOM 823 N N . GLY A 1 99 ? -29.101 14.504 21.462 1.00 18.89 99 GLY A N 1
ATOM 824 C CA . GLY A 1 99 ? -29.707 13.215 21.107 1.00 19.36 99 GLY A CA 1
ATOM 825 C C . GLY A 1 99 ? -30.316 13.289 19.734 1.00 18.90 99 GLY A C 1
ATOM 826 O O . GLY A 1 99 ? -29.657 13.767 18.813 1.00 17.32 99 GLY A O 1
ATOM 827 N N . ALA A 1 100 ? -31.571 12.833 19.595 1.00 18.92 100 ALA A N 1
ATOM 828 C CA . ALA A 1 100 ? -32.273 12.832 18.301 1.00 19.39 100 ALA A CA 1
ATOM 829 C C . ALA A 1 100 ? -32.323 14.239 17.715 1.00 19.39 100 ALA A C 1
ATOM 830 O O . ALA A 1 100 ? -32.349 14.408 16.499 1.00 18.97 100 ALA A O 1
ATOM 832 N N . ALA A 1 101 ? -32.281 15.249 18.580 1.00 18.46 101 ALA A N 1
ATOM 833 C CA . ALA A 1 101 ? -32.365 16.630 18.115 1.00 18.45 101 ALA A CA 1
ATOM 834 C C . ALA A 1 101 ? -31.041 17.137 17.526 1.00 18.80 101 ALA A C 1
ATOM 835 O O . ALA A 1 101 ? -30.989 18.243 16.943 1.00 19.57 101 ALA A O 1
ATOM 837 N N . GLY A 1 102 ? -29.967 16.375 17.724 1.00 18.43 102 GLY A N 1
ATOM 838 C CA . GLY A 1 102 ? -28.707 16.668 17.023 1.00 17.15 102 GLY A CA 1
ATOM 839 C C . GLY A 1 102 ? -27.678 17.358 17.906 1.00 17.35 102 GLY A C 1
ATOM 840 O O . GLY A 1 102 ? -27.765 17.269 19.102 1.00 17.02 102 GLY A O 1
ATOM 841 N N . THR A 1 103 ? -26.704 18.028 17.302 1.00 17.06 103 THR A N 1
ATOM 842 C CA A THR A 1 103 ? -25.711 18.779 18.084 0.50 16.61 103 THR A CA 1
ATOM 843 C CA B THR A 1 103 ? -25.616 18.709 18.017 0.50 16.61 103 THR A CA 1
ATOM 844 C C . THR A 1 103 ? -25.438 20.112 17.426 1.00 16.74 103 THR A C 1
ATOM 845 O O . THR A 1 103 ? -25.756 20.323 16.255 1.00 17.22 103 THR A O 1
ATOM 852 N N . ALA A 1 104 ? -24.890 21.043 18.195 1.00 15.35 104 ALA A N 1
ATOM 853 C CA . ALA A 1 104 ? -24.517 22.325 17.630 1.00 15.10 104 ALA A CA 1
ATOM 854 C C . ALA A 1 104 ? -23.405 22.875 18.479 1.00 14.74 104 ALA A C 1
ATOM 855 O O . ALA A 1 104 ? -23.216 22.400 19.612 1.00 16.65 104 ALA A O 1
ATOM 857 N N . GLU A 1 105 ? -22.662 23.843 17.961 1.00 13.14 105 GLU A N 1
ATOM 858 C CA . GLU A 1 105 ? -21.613 24.464 18.803 1.00 13.20 105 GLU A CA 1
ATOM 859 C C . GLU A 1 105 ? -21.518 25.944 18.497 1.00 13.99 105 GLU A C 1
ATOM 860 O O . GLU A 1 105 ? -21.993 26.411 17.423 1.00 13.44 105 GLU A O 1
ATOM 866 N N . ALA A 1 106 ? -20.854 26.680 19.377 1.00 14.08 106 ALA A N 1
ATOM 867 C CA . ALA A 1 106 ? -20.705 28.114 19.170 1.00 15.03 106 ALA A CA 1
ATOM 868 C C . ALA A 1 106 ? -19.503 28.532 19.932 1.00 14.66 106 ALA A C 1
ATOM 869 O O . ALA A 1 106 ? -19.288 28.061 21.055 1.00 14.99 106 ALA A O 1
ATOM 871 N N . THR A 1 107 ? -18.753 29.455 19.356 1.00 13.97 107 THR A N 1
ATOM 872 C CA . THR A 1 107 ? -17.517 29.960 19.948 1.00 14.52 107 THR A CA 1
ATOM 873 C C . THR A 1 107 ? -17.655 31.441 20.299 1.00 16.33 107 THR A C 1
ATOM 874 O O . THR A 1 107 ? -18.220 32.238 19.513 1.00 15.00 107 THR A O 1
ATOM 878 N N . ALA A 1 108 ? -17.077 31.799 21.438 1.00 15.62 108 ALA A N 1
ATOM 879 C CA . ALA A 1 108 ? -16.971 33.191 21.904 1.00 14.82 108 ALA A CA 1
ATOM 880 C C . ALA A 1 108 ? -15.527 33.524 22.230 1.00 15.26 108 ALA A C 1
ATOM 881 O O . ALA A 1 108 ? -14.821 32.712 22.844 1.00 15.69 108 ALA A O 1
ATOM 883 N N . ARG A 1 109 ? -1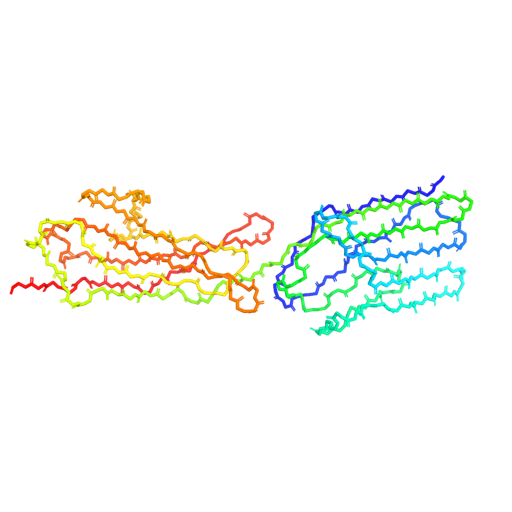5.114 34.740 21.877 1.00 13.43 109 ARG A N 1
ATOM 884 C CA . ARG A 1 109 ? -13.845 35.279 22.334 1.00 13.82 109 ARG A CA 1
ATOM 885 C C . ARG A 1 109 ? -14.092 36.082 23.599 1.00 14.43 109 ARG A C 1
ATOM 886 O O . ARG A 1 109 ? -14.992 36.945 23.641 1.00 16.38 109 ARG A O 1
ATOM 894 N N . LEU A 1 110 ? -13.298 35.830 24.631 1.00 13.84 110 LEU A N 1
ATOM 895 C CA . LEU A 1 110 ? -13.327 36.669 25.819 1.00 13.50 110 LEU A CA 1
ATOM 896 C C . LEU A 1 110 ? -12.066 37.526 25.752 1.00 14.34 110 LEU A C 1
ATOM 897 O O . LEU A 1 110 ? -10.954 36.981 25.705 1.00 12.92 110 LEU A O 1
ATOM 902 N N . ASN A 1 111 ? -12.239 38.845 25.784 1.00 13.22 111 ASN A N 1
ATOM 903 C CA . ASN A 1 111 ? -11.084 39.723 25.945 1.00 15.01 111 ASN A CA 1
ATOM 904 C C . ASN A 1 111 ? -11.072 40.337 27.329 1.00 15.88 111 ASN A C 1
ATOM 905 O O . ASN A 1 111 ? -12.112 40.781 27.818 1.00 16.62 111 ASN A O 1
ATOM 910 N N . VAL A 1 112 ? -9.890 40.390 27.941 1.00 15.13 112 VAL A N 1
ATOM 911 C CA . VAL A 1 112 ? -9.788 40.855 29.335 1.00 15.23 112 VAL A CA 1
ATOM 912 C C . VAL A 1 112 ? -8.887 42.091 29.325 1.00 15.18 112 VAL A C 1
ATOM 913 O O . VAL A 1 112 ? -7.798 42.052 28.716 1.00 15.93 112 VAL A O 1
ATOM 917 N N . PHE A 1 113 ? -9.339 43.156 29.976 1.00 14.43 113 PHE A N 1
ATOM 918 C CA . PHE A 1 113 ? -8.657 44.443 29.922 1.00 14.20 113 PHE A CA 1
ATOM 919 C C . PHE A 1 113 ? -8.057 44.699 31.293 1.00 14.26 113 PHE A C 1
ATOM 920 O O . PHE A 1 113 ? -8.741 44.560 32.321 1.00 14.27 113 PHE A O 1
ATOM 928 N N . ALA A 1 114 ? -6.786 45.086 31.297 1.00 15.32 114 ALA A N 1
ATOM 929 C CA . ALA A 1 114 ? -6.050 45.480 32.464 1.00 14.95 114 ALA A CA 1
ATOM 930 C C . ALA A 1 114 ? -5.473 46.873 32.204 1.00 15.61 114 ALA A C 1
ATOM 931 O O . ALA A 1 114 ? -4.699 47.063 31.279 1.00 15.05 114 ALA A O 1
ATOM 933 N N . LYS A 1 115 ? -5.861 47.825 33.047 1.00 14.42 115 LYS A N 1
ATOM 934 C CA . LYS A 1 115 ? -5.327 49.194 32.977 1.00 13.88 115 LYS A CA 1
ATOM 935 C C . LYS A 1 115 ? -3.862 49.153 33.437 1.00 14.45 115 LYS A C 1
ATOM 936 O O . LYS A 1 115 ? -3.589 48.600 34.499 1.00 13.98 115 LYS A O 1
ATOM 942 N N . PRO A 1 116 ? -2.921 49.744 32.658 1.00 13.91 116 PRO A N 1
ATOM 943 C CA . PRO A 1 116 ? -1.493 49.720 33.079 1.00 13.75 116 PRO A CA 1
ATOM 944 C C . PRO A 1 116 ? -1.256 50.523 34.358 1.00 12.52 116 PRO A C 1
ATOM 945 O O . PRO A 1 116 ? -2.128 51.311 34.785 1.00 12.65 116 PRO A O 1
ATOM 949 N N . GLU A 1 117 ? -0.083 50.331 34.961 1.00 12.91 117 GLU A N 1
ATOM 950 C CA . GLU A 1 117 ? 0.275 51.099 36.152 1.00 13.00 117 GLU A CA 1
ATOM 951 C C . GLU A 1 117 ? 0.576 52.546 35.739 1.00 13.47 117 GLU A C 1
ATOM 952 O O . GLU A 1 117 ? 0.776 52.830 34.547 1.00 13.40 117 GLU A O 1
ATOM 958 N N . ALA A 1 118 ? 0.601 53.445 36.735 1.00 13.06 118 ALA A N 1
ATOM 959 C CA . ALA A 1 118 ? 0.971 54.862 36.536 1.00 12.32 118 ALA A CA 1
ATOM 960 C C . ALA A 1 118 ? 2.168 54.953 35.579 1.00 12.72 118 ALA A C 1
ATOM 961 O O . ALA A 1 118 ? 3.148 54.196 35.734 1.00 13.03 118 ALA A O 1
ATOM 963 N N . THR A 1 119 ? 2.099 55.845 34.574 1.00 12.10 119 THR A N 1
ATOM 964 C CA . THR A 1 119 ? 3.204 55.946 33.570 1.00 12.82 119 THR A CA 1
ATOM 965 C C . THR A 1 119 ? 4.439 56.522 34.264 1.00 13.91 119 THR A C 1
ATOM 966 O O . THR A 1 119 ? 4.304 57.478 35.027 1.00 13.65 119 THR A O 1
ATOM 970 N N . GLU A 1 120 ? 5.615 55.930 34.030 1.00 13.36 120 GLU A N 1
ATOM 971 C CA . GLU A 1 120 ? 6.837 56.440 34.607 1.00 13.65 120 GLU A CA 1
ATOM 972 C C . GLU A 1 120 ? 7.725 57.016 33.519 1.00 14.31 120 GLU A C 1
ATOM 973 O O . GLU A 1 120 ? 7.690 56.553 32.358 1.00 14.25 120 GLU A O 1
ATOM 979 N N . VAL A 1 121 ? 8.430 58.091 33.844 1.00 13.34 121 VAL A N 1
ATOM 980 C CA . VAL A 1 121 ? 9.360 58.644 32.855 1.00 12.28 121 VAL A CA 1
ATOM 981 C C . VAL A 1 121 ? 10.706 58.857 33.535 1.00 12.29 121 VAL A C 1
ATOM 982 O O . VAL A 1 121 ? 10.764 59.212 34.697 1.00 10.91 121 VAL A O 1
ATOM 986 N N . SER A 1 122 ? 11.764 58.677 32.747 1.00 11.95 122 SER A N 1
ATOM 987 C CA A SER A 1 122 ? 13.130 58.745 33.209 0.50 11.83 122 SER A CA 1
ATOM 988 C CA B SER A 1 122 ? 13.142 58.736 33.197 0.50 12.82 122 SER A CA 1
ATOM 989 C C . SER A 1 122 ? 13.887 59.653 32.245 1.00 12.56 122 SER A C 1
ATOM 990 O O . SER A 1 122 ? 14.367 59.203 31.182 1.00 13.02 122 SER A O 1
ATOM 995 N N . PRO A 1 123 ? 13.973 60.964 32.576 1.00 13.42 123 PRO A N 1
ATOM 996 C CA . PRO A 1 123 ? 14.734 61.863 31.720 1.00 12.89 123 PRO A CA 1
ATOM 997 C C . PRO A 1 123 ? 16.219 61.536 31.736 1.00 14.45 123 PRO A C 1
ATOM 998 O O . PRO A 1 123 ? 16.769 61.071 32.727 1.00 13.51 123 PRO A O 1
ATOM 1002 N N . ASN A 1 124 ? 16.873 61.839 30.634 1.00 12.56 124 ASN A N 1
ATOM 1003 C CA . ASN A 1 124 ? 18.324 61.760 30.580 1.00 15.91 124 ASN A CA 1
ATOM 1004 C C . ASN A 1 124 ? 18.904 63.001 31.262 1.00 16.25 124 ASN A C 1
ATOM 1005 O O . ASN A 1 124 ? 18.816 64.127 30.730 1.00 15.12 124 ASN A O 1
ATOM 1010 N N . LYS A 1 125 ? 19.460 62.799 32.460 1.00 15.43 125 LYS A N 1
ATOM 1011 C CA . LYS A 1 125 ? 19.988 63.935 33.176 1.00 13.78 125 LYS A CA 1
ATOM 1012 C C . LYS A 1 125 ? 21.498 64.000 33.017 1.00 15.10 125 LYS A C 1
ATOM 1013 O O . LYS A 1 125 ? 22.137 64.920 33.550 1.00 14.65 125 LYS A O 1
ATOM 1019 N N . GLY A 1 126 ? 22.072 63.052 32.261 1.00 14.65 126 GLY A N 1
ATOM 1020 C CA . GLY A 1 126 ? 23.531 62.970 32.153 1.00 15.32 126 GLY A CA 1
ATOM 1021 C C . GLY A 1 126 ? 24.197 63.730 31.006 1.00 16.53 126 GLY A C 1
ATOM 1022 O O . GLY A 1 126 ? 25.304 64.249 31.165 1.00 17.29 126 GLY A O 1
ATOM 1023 N N . THR A 1 127 ? 23.585 63.750 29.823 1.00 15.00 127 THR A N 1
ATOM 1024 C CA . THR A 1 127 ? 24.330 64.190 28.634 1.00 14.71 127 THR A CA 1
ATOM 1025 C C . THR A 1 127 ? 23.677 65.264 27.757 1.00 15.30 127 THR A C 1
ATOM 1026 O O . THR A 1 127 ? 24.255 65.665 26.723 1.00 16.24 127 THR A O 1
ATOM 1030 N N . LEU A 1 128 ? 22.472 65.706 28.067 1.00 15.77 128 LEU A N 1
ATOM 1031 C CA . LEU A 1 128 ? 21.796 66.582 27.108 1.00 15.44 128 LEU A CA 1
ATOM 1032 C C . LEU A 1 128 ? 22.467 67.935 27.015 1.00 15.71 128 LEU A C 1
ATOM 1033 O O . LEU A 1 128 ? 22.865 68.515 28.039 1.00 15.32 128 LEU A O 1
ATOM 1038 N N . SER A 1 129 ? 22.591 68.430 25.785 1.00 17.48 129 SER A N 1
ATOM 1039 C CA . SER A 1 129 ? 23.154 69.746 25.529 1.00 18.95 129 SER A CA 1
ATOM 1040 C C . SER A 1 129 ? 22.473 70.388 24.312 1.00 21.20 129 SER A C 1
ATOM 1041 O O . SER A 1 129 ? 22.230 69.716 23.301 1.00 21.42 129 SER A O 1
ATOM 1044 N N . VAL A 1 130 ? 22.143 71.680 24.402 1.00 22.55 130 VAL A N 1
ATOM 1045 C CA . VAL A 1 130 ? 21.517 72.380 23.262 1.00 23.63 130 VAL A CA 1
ATOM 1046 C C . VAL A 1 130 ? 22.581 72.774 22.251 1.00 25.78 130 VAL A C 1
ATOM 1047 O O . VAL A 1 130 ? 22.267 73.427 21.227 1.00 26.28 130 VAL A O 1
ATOM 1051 N N . MET A 1 131 ? 23.825 72.376 22.565 1.00 26.07 131 MET A N 1
ATOM 1052 C CA A MET A 1 131 ? 25.011 72.610 21.749 0.50 27.29 131 MET A CA 1
ATOM 1053 C CA B MET A 1 131 ? 24.972 72.632 21.696 0.50 27.54 131 MET A CA 1
ATOM 1054 C C . MET A 1 131 ? 25.464 71.331 21.049 1.00 27.32 131 MET A C 1
ATOM 1055 O O . MET A 1 131 ? 26.428 71.339 20.326 1.00 28.78 131 MET A O 1
ATOM 1064 N N . GLU A 1 132 ? 24.778 70.214 21.289 1.00 27.45 132 GLU A N 1
ATOM 1065 C CA . GLU A 1 132 ? 25.157 68.909 20.693 1.00 27.43 132 GLU A CA 1
ATOM 1066 C C . GLU A 1 132 ? 24.447 68.695 19.362 1.00 27.24 132 GLU A C 1
ATOM 1067 O O . GLU A 1 132 ? 23.207 68.792 19.279 1.00 28.62 132 GLU A O 1
ATOM 1073 N N . ASP A 1 133 ? 25.239 68.416 18.325 1.00 25.64 133 ASP A N 1
ATOM 1074 C CA . ASP A 1 133 ? 24.723 68.362 16.952 1.00 24.61 133 ASP A CA 1
ATOM 1075 C C . ASP A 1 133 ? 24.279 66.953 16.529 1.00 24.53 133 ASP A C 1
ATOM 1076 O O . ASP A 1 133 ? 24.940 66.304 15.708 1.00 23.69 133 ASP A O 1
ATOM 1081 N N . SER A 1 134 ? 23.167 66.487 17.084 1.00 23.66 134 SER A N 1
ATOM 1082 C CA . SER A 1 134 ? 22.614 65.154 16.781 1.00 24.75 134 SER A CA 1
ATOM 1083 C C . SER A 1 134 ? 21.234 65.044 17.438 1.00 22.61 134 SER A C 1
ATOM 1084 O O . SER A 1 134 ? 20.875 65.919 18.242 1.00 23.60 134 SER A O 1
ATOM 1087 N N . ALA A 1 135 ? 20.452 64.027 17.074 1.00 20.24 135 ALA A N 1
ATOM 1088 C CA . ALA A 1 135 ? 19.219 63.739 17.801 1.00 18.60 135 ALA A CA 1
ATOM 1089 C C . ALA A 1 135 ? 19.583 62.950 19.068 1.00 16.92 135 ALA A C 1
ATOM 1090 O O . ALA A 1 135 ? 19.998 61.764 19.002 1.00 17.67 135 ALA A O 1
ATOM 1092 N N . GLN A 1 136 ? 19.344 63.559 20.207 1.00 14.26 136 GLN A N 1
ATOM 1093 C CA . GLN A 1 136 ? 19.770 63.007 21.493 1.00 11.37 136 GLN A CA 1
ATOM 1094 C C . GLN A 1 136 ? 18.670 62.227 22.177 1.00 12.88 136 GLN A C 1
ATOM 1095 O O . GLN A 1 136 ? 17.477 62.456 21.922 1.00 12.53 136 GLN A O 1
ATOM 1101 N N . GLU A 1 137 ? 19.094 61.322 23.056 1.00 11.06 137 GLU A N 1
ATOM 1102 C CA . GLU A 1 137 ? 18.209 60.465 23.848 1.00 10.50 137 GLU A CA 1
ATOM 1103 C C . GLU A 1 137 ? 17.637 61.304 24.974 1.00 11.85 137 GLU A C 1
ATOM 1104 O O . GLU A 1 137 ? 18.344 61.660 25.941 1.00 12.08 137 GLU A O 1
ATOM 1110 N N . ILE A 1 138 ? 16.367 61.658 24.843 1.00 9.61 138 ILE A N 1
ATOM 1111 C CA . ILE A 1 138 ? 15.772 62.635 25.797 1.00 10.30 138 ILE A CA 1
ATOM 1112 C C . ILE A 1 138 ? 15.323 61.970 27.112 1.00 11.13 138 ILE A C 1
ATOM 1113 O O . ILE A 1 138 ? 15.576 62.487 28.248 1.00 11.35 138 ILE A O 1
ATOM 1118 N N . ALA A 1 139 ? 14.631 60.853 26.978 1.00 11.19 139 ALA A N 1
ATOM 1119 C CA . ALA A 1 139 ? 13.900 60.328 28.136 1.00 11.55 139 ALA A CA 1
ATOM 1120 C C . ALA A 1 139 ? 13.361 58.976 27.758 1.00 11.96 139 ALA A C 1
ATOM 1121 O O . ALA A 1 139 ? 13.135 58.739 26.592 1.00 12.78 139 ALA A O 1
ATOM 1123 N N . THR A 1 140 ? 13.083 58.119 28.744 1.00 11.60 140 THR A N 1
ATOM 1124 C CA . THR A 1 140 ? 12.410 56.832 28.470 1.00 10.75 140 THR A CA 1
ATOM 1125 C C . THR A 1 140 ? 11.140 56.795 29.301 1.00 11.97 140 THR A C 1
ATOM 1126 O O . THR A 1 140 ? 11.166 57.277 30.418 1.00 13.80 140 THR A O 1
ATOM 1130 N N . CYS A 1 141 ? 10.062 56.271 28.701 1.00 12.65 141 CYS A N 1
ATOM 1131 C CA . CYS A 1 141 ? 8.716 56.167 29.307 1.00 12.22 141 CYS A CA 1
ATOM 1132 C C . CYS A 1 141 ? 8.405 54.689 29.431 1.00 13.20 141 CYS A C 1
ATOM 1133 O O . CYS A 1 141 ? 8.742 53.896 28.527 1.00 13.75 141 CYS A O 1
ATOM 1136 N N . ASN A 1 142 ? 7.793 54.311 30.556 1.00 13.14 142 ASN A N 1
ATOM 1137 C CA . ASN A 1 142 ? 7.418 52.919 30.830 1.00 13.62 142 ASN A CA 1
ATOM 1138 C C . ASN A 1 142 ? 5.956 52.892 31.257 1.00 13.49 142 ASN A C 1
ATOM 1139 O O . ASN A 1 142 ? 5.585 53.595 32.179 1.00 14.24 142 ASN A O 1
ATOM 1144 N N . SER A 1 143 ? 5.170 52.049 30.591 1.00 13.12 143 SER A N 1
ATOM 1145 C CA . SER A 1 143 ? 3.783 51.797 30.949 1.00 13.05 143 SER A CA 1
ATOM 1146 C C . SER A 1 143 ? 3.698 50.276 31.140 1.00 13.93 143 SER A C 1
ATOM 1147 O O . SER A 1 143 ? 3.766 49.526 30.134 1.00 12.78 143 SER A O 1
ATOM 1150 N N . ARG A 1 144 ? 3.580 49.828 32.396 1.00 13.00 144 ARG A N 1
ATOM 1151 C CA . ARG A 1 144 ? 3.732 48.427 32.757 1.00 13.83 144 ARG A CA 1
ATOM 1152 C C . ARG A 1 144 ? 2.429 47.718 33.108 1.00 13.40 144 ARG A C 1
ATOM 1153 O O . ARG A 1 144 ? 1.474 48.329 33.654 1.00 12.43 144 ARG A O 1
ATOM 1161 N N . ASN A 1 145 ? 2.405 46.431 32.777 1.00 13.12 145 ASN A N 1
ATOM 1162 C CA . ASN A 1 145 ? 1.380 45.522 33.262 1.00 13.18 145 ASN A CA 1
ATOM 1163 C C . ASN A 1 145 ? -0.026 45.867 32.824 1.00 13.93 145 ASN A C 1
ATOM 1164 O O . ASN A 1 145 ? -0.937 45.954 33.642 1.00 13.06 145 ASN A O 1
ATOM 1169 N N . GLY A 1 146 ? -0.197 46.052 31.521 1.00 13.58 146 GLY A N 1
ATOM 1170 C CA . GLY A 1 146 ? -1.531 46.238 30.977 1.00 13.66 146 GLY A CA 1
ATOM 1171 C C . GLY A 1 146 ? -1.923 45.127 30.018 1.00 13.94 146 GLY A C 1
ATOM 1172 O O . GLY A 1 146 ? -1.146 44.222 29.698 1.00 13.41 146 GLY A O 1
ATOM 1173 N N . ASN A 1 147 ? -3.163 45.190 29.576 1.00 14.14 147 ASN A N 1
ATOM 1174 C CA . ASN A 1 147 ? -3.621 44.322 28.501 1.00 13.14 147 ASN A CA 1
ATOM 1175 C C . ASN A 1 147 ? -4.838 45.020 27.927 1.00 13.02 147 ASN A C 1
ATOM 1176 O O . ASN A 1 147 ? -5.704 45.467 28.666 1.00 14.29 147 ASN A O 1
ATOM 1181 N N . PRO A 1 148 ? -4.893 45.140 26.605 1.00 13.40 148 PRO A N 1
ATOM 1182 C CA . PRO A 1 148 ? -3.804 44.785 25.693 1.00 13.32 148 PRO A CA 1
ATOM 1183 C C . PRO A 1 148 ? -2.648 45.808 25.817 1.00 14.21 148 PRO A C 1
ATOM 1184 O O . PRO A 1 148 ? -2.642 46.613 26.733 1.00 13.14 148 PRO A O 1
ATOM 1188 N N . ALA A 1 149 ? -1.669 45.756 24.918 1.00 14.31 149 ALA A N 1
ATOM 1189 C CA . ALA A 1 149 ? -0.549 46.654 25.027 1.00 15.15 149 ALA A CA 1
ATOM 1190 C C . ALA A 1 149 ? -0.994 48.114 24.919 1.00 16.28 149 ALA A C 1
ATOM 1191 O O . ALA A 1 149 ? -1.821 48.457 24.061 1.00 15.89 149 ALA A O 1
ATOM 1193 N N . PRO A 1 150 ? -0.449 48.979 25.795 1.00 17.36 150 PRO A N 1
ATOM 1194 C CA . PRO A 1 150 ? -0.719 50.391 25.637 1.00 17.96 150 PRO A CA 1
ATOM 1195 C C . PRO A 1 150 ? 0.058 50.958 24.422 1.00 17.45 150 PRO A C 1
ATOM 1196 O O . PRO A 1 150 ? 0.917 50.251 23.856 1.00 17.14 150 PRO A O 1
ATOM 1200 N N . LYS A 1 151 ? -0.228 52.209 24.063 1.00 17.25 151 LYS A N 1
ATOM 1201 C CA . LYS A 1 151 ? 0.596 52.967 23.113 1.00 18.11 151 LYS A CA 1
ATOM 1202 C C . LYS A 1 151 ? 1.097 54.215 23.797 1.00 17.39 151 LYS A C 1
ATOM 1203 O O . LYS A 1 151 ? 0.332 54.832 24.525 1.00 18.62 151 LYS A O 1
ATOM 1209 N N . ILE A 1 152 ? 2.354 54.605 23.553 1.00 16.57 152 ILE A N 1
ATOM 1210 C CA . ILE A 1 152 ? 2.910 55.817 24.193 1.00 17.20 152 ILE A CA 1
ATOM 1211 C C . ILE A 1 152 ? 3.088 56.945 23.173 1.00 16.84 152 ILE A C 1
ATOM 1212 O O . ILE A 1 152 ? 3.502 56.695 22.044 1.00 17.05 152 ILE A O 1
ATOM 1217 N N . THR A 1 153 ? 2.722 58.157 23.592 1.00 16.44 153 THR A N 1
ATOM 1218 C CA A THR A 1 153 ? 3.029 59.372 22.834 0.50 15.88 153 THR A CA 1
ATOM 1219 C CA B THR 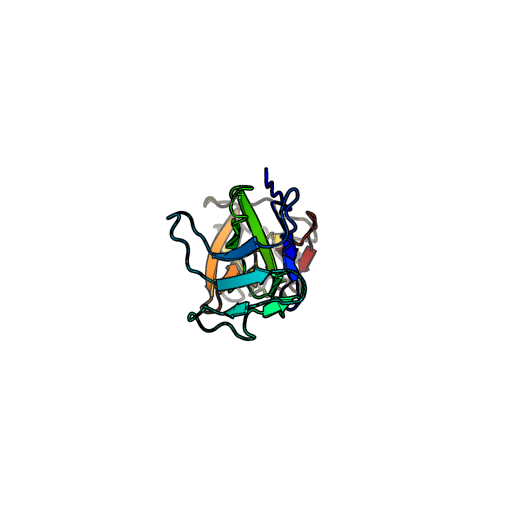A 1 153 ? 2.937 59.397 22.857 0.50 16.02 153 THR A CA 1
ATOM 1220 C C . THR A 1 153 ? 3.780 60.362 23.737 1.00 15.74 153 THR A C 1
ATOM 1221 O O . THR A 1 153 ? 3.726 60.274 24.972 1.00 14.98 153 THR A O 1
ATOM 1228 N N . TRP A 1 154 ? 4.523 61.262 23.112 1.00 13.85 154 TRP A N 1
ATOM 1229 C CA . TRP A 1 154 ? 5.332 62.224 23.814 1.00 14.18 154 TRP A CA 1
ATOM 1230 C C . TRP A 1 154 ? 4.805 63.609 23.535 1.00 14.59 154 TRP A C 1
ATOM 1231 O O . TRP A 1 154 ? 4.271 63.858 22.434 1.00 14.00 154 TRP A O 1
ATOM 1242 N N . TYR A 1 155 ? 5.050 64.508 24.500 1.00 15.24 155 TYR A N 1
ATOM 1243 C CA . TYR A 1 155 ? 4.555 65.887 24.482 1.00 15.56 155 TYR A CA 1
ATOM 1244 C C . TYR A 1 155 ? 5.651 66.864 24.843 1.00 16.04 155 TYR A C 1
ATOM 1245 O O . TYR A 1 155 ? 6.578 66.548 25.637 1.00 14.68 155 TYR A O 1
ATOM 1254 N N . ARG A 1 156 ? 5.547 68.047 24.250 1.00 17.41 156 ARG A N 1
ATOM 1255 C CA . ARG A 1 156 ? 6.419 69.170 24.587 1.00 17.98 156 ARG A CA 1
ATOM 1256 C C . ARG A 1 156 ? 5.557 70.409 24.677 1.00 18.81 156 ARG A C 1
ATOM 1257 O O . ARG A 1 156 ? 4.770 70.708 23.775 1.00 19.27 156 ARG A O 1
ATOM 1265 N N . ASN A 1 157 ? 5.688 71.112 25.794 1.00 19.66 157 ASN A N 1
ATOM 1266 C CA . ASN A 1 157 ? 4.848 72.274 26.086 1.00 19.97 157 ASN A CA 1
ATOM 1267 C C . ASN A 1 157 ? 3.388 71.972 25.898 1.00 20.56 157 ASN A C 1
ATOM 1268 O O . ASN A 1 157 ? 2.651 72.799 25.362 1.00 21.56 157 ASN A O 1
ATOM 1273 N N . GLY A 1 158 ? 2.968 70.786 26.338 1.00 19.93 158 GLY A N 1
ATOM 1274 C CA . GLY A 1 158 ? 1.555 70.405 26.277 1.00 20.49 158 GLY A CA 1
ATOM 1275 C C . GLY A 1 158 ? 1.092 69.966 24.901 1.00 20.30 158 GLY A C 1
ATOM 1276 O O . GLY A 1 158 ? -0.054 69.622 24.736 1.00 21.91 158 GLY A O 1
ATOM 1277 N N . GLN A 1 159 ? 1.975 69.998 23.906 1.00 19.43 159 GLN A N 1
ATOM 1278 C CA A GLN A 1 159 ? 1.599 69.620 22.541 0.50 19.73 159 GLN A CA 1
ATOM 1279 C CA B GLN A 1 159 ? 1.617 69.644 22.539 0.50 19.26 159 GLN A CA 1
ATOM 1280 C C . GLN A 1 159 ? 2.167 68.255 22.171 1.00 19.43 159 GLN A C 1
ATOM 1281 O O . GLN A 1 159 ? 3.336 67.986 22.389 1.00 20.22 159 GLN A O 1
ATOM 1292 N N . ARG A 1 160 ? 1.336 67.389 21.610 1.00 18.59 160 ARG A N 1
ATOM 1293 C CA . ARG A 1 160 ? 1.828 66.090 21.125 1.00 19.86 160 ARG A CA 1
ATOM 1294 C C . ARG A 1 160 ? 2.978 66.270 20.110 1.00 20.75 160 ARG A C 1
ATOM 1295 O O . ARG A 1 160 ? 2.865 67.098 19.188 1.00 21.60 160 ARG A O 1
ATOM 1303 N N . LEU A 1 161 ? 4.058 65.501 20.264 1.00 19.73 161 LEU A N 1
ATOM 1304 C CA . LEU A 1 161 ? 5.158 65.468 19.287 1.00 21.09 161 LEU A CA 1
ATOM 1305 C C . LEU A 1 161 ? 4.856 64.416 18.232 1.00 22.17 161 LEU A C 1
ATOM 1306 O O . LEU A 1 161 ? 4.569 63.262 18.550 1.00 22.82 161 LEU A O 1
ATOM 1311 N N . GLU A 1 162 ? 4.906 64.796 16.960 1.00 22.13 162 GLU A N 1
ATOM 1312 C CA . GLU A 1 162 ? 4.658 63.819 15.902 1.00 23.40 162 GLU A CA 1
ATOM 1313 C C . GLU A 1 162 ? 5.984 63.269 15.437 1.00 24.00 162 GLU A C 1
ATOM 1314 O O . GLU A 1 162 ? 6.562 63.756 14.471 1.00 25.16 162 GLU A O 1
ATOM 1320 N N . VAL A 1 163 ? 6.492 62.283 16.144 1.00 25.16 163 VAL A N 1
ATOM 1321 C CA . VAL A 1 163 ? 7.760 61.696 15.744 1.00 26.31 163 VAL A CA 1
ATOM 1322 C C . VAL A 1 163 ? 7.552 60.284 15.224 1.00 26.48 163 VAL A C 1
ATOM 1323 O O . VAL A 1 163 ? 6.796 59.523 15.820 1.00 26.65 163 VAL A O 1
ATOM 1327 N N . PRO A 1 164 ? 8.218 59.934 14.113 1.00 27.23 164 PRO A N 1
ATOM 1328 C CA . PRO A 1 164 ? 8.056 58.584 13.557 1.00 28.17 164 PRO A CA 1
ATOM 1329 C C . PRO A 1 164 ? 8.895 57.574 14.341 1.00 29.03 164 PRO A C 1
ATOM 1330 O O . PRO A 1 164 ? 9.618 57.961 15.274 1.00 28.26 164 PRO A O 1
ATOM 1334 N N . VAL A 1 165 ? 8.827 56.295 13.978 1.00 29.96 165 VAL A N 1
ATOM 1335 C CA . VAL A 1 165 ? 9.669 55.318 14.686 1.00 31.10 165 VAL A CA 1
ATOM 1336 C C . VAL A 1 165 ? 11.041 55.125 14.026 1.00 31.65 165 VAL A C 1
ATOM 1337 O O . VAL A 1 165 ? 12.019 54.735 14.692 1.00 32.62 165 VAL A O 1
ATOM 1341 N N . GLU A 1 166 ? 11.109 55.419 12.731 1.00 31.19 166 GLU A N 1
ATOM 1342 C CA . GLU A 1 166 ? 12.341 55.326 11.959 1.00 31.07 166 GLU A CA 1
ATOM 1343 C C . GLU A 1 166 ? 13.374 56.364 12.410 1.00 30.88 166 GLU A C 1
ATOM 1344 O O . GLU A 1 166 ? 13.035 57.539 12.598 1.00 31.49 166 GLU A O 1
ATOM 1350 N N . MET A 1 167 ? 14.622 55.915 12.579 1.00 30.33 167 MET A N 1
ATOM 1351 C CA A MET A 1 167 ? 15.727 56.788 12.959 0.60 30.21 167 MET A CA 1
ATOM 1352 C CA B MET A 1 167 ? 15.730 56.790 12.956 0.40 30.31 167 MET A CA 1
ATOM 1353 C C . MET A 1 167 ? 15.962 57.853 11.885 1.00 29.96 167 MET A C 1
ATOM 1354 O O . MET A 1 167 ? 15.933 57.553 10.685 1.00 29.73 167 MET A O 1
ATOM 1363 N N . ASN A 1 168 ? 16.186 59.090 12.325 1.00 30.02 168 ASN A N 1
ATOM 1364 C CA . ASN A 1 168 ? 16.494 60.228 11.449 1.00 29.78 168 ASN A CA 1
ATOM 1365 C C . ASN A 1 168 ? 17.173 61.343 12.279 1.00 29.58 168 ASN A C 1
ATOM 1366 O O . ASN A 1 168 ? 17.139 61.296 13.514 1.00 29.57 168 ASN A O 1
ATOM 1371 N N . PRO A 1 169 ? 17.802 62.339 11.607 1.00 29.73 169 PRO A N 1
ATOM 1372 C CA . PRO A 1 169 ? 18.521 63.403 12.334 1.00 29.79 169 PRO A CA 1
ATOM 1373 C C . PRO A 1 169 ? 17.663 64.336 13.208 1.00 29.55 169 PRO A C 1
ATOM 1374 O O . PRO A 1 169 ? 18.201 65.064 14.029 1.00 29.86 169 PRO A O 1
ATOM 1378 N N . GLU A 1 170 ? 16.343 64.338 13.047 1.00 29.68 170 GLU A N 1
ATOM 1379 C CA . GLU A 1 170 ? 15.521 65.389 13.693 1.00 27.30 170 GLU A CA 1
ATOM 1380 C C . GLU A 1 170 ? 14.748 64.929 14.920 1.00 26.80 170 GLU A C 1
ATOM 1381 O O . GLU A 1 170 ? 14.669 65.638 15.938 1.00 25.43 170 GLU A O 1
ATOM 1387 N N . GLY A 1 171 ? 14.162 63.753 14.836 1.00 25.99 171 GLY A N 1
ATOM 1388 C CA . GLY A 1 171 ? 13.468 63.197 16.028 1.00 24.70 171 GLY A CA 1
ATOM 1389 C C . GLY A 1 171 ? 12.715 61.935 15.714 1.00 24.95 171 GLY A C 1
ATOM 1390 O O . GLY A 1 171 ? 12.146 61.790 14.604 1.00 24.95 171 GLY A O 1
ATOM 1391 N N . TYR A 1 172 ? 12.686 61.021 16.678 1.00 22.80 172 TYR A N 1
ATOM 1392 C CA . TYR A 1 172 ? 12.022 59.737 16.463 1.00 23.48 172 TYR A CA 1
ATOM 1393 C C . TYR A 1 172 ? 11.822 59.140 17.836 1.00 23.26 172 TYR A C 1
ATOM 1394 O O . TYR A 1 172 ? 12.357 59.662 18.818 1.00 22.96 172 TYR A O 1
ATOM 1403 N N . MET A 1 173 ? 10.999 58.100 17.919 1.00 24.16 173 MET A N 1
ATOM 1404 C CA . MET A 1 173 ? 10.735 57.408 19.186 1.00 23.87 173 MET A CA 1
ATOM 1405 C C . MET A 1 173 ? 10.897 55.952 18.893 1.00 24.30 173 MET A C 1
ATOM 1406 O O . MET A 1 173 ? 10.573 55.496 17.789 1.00 22.80 173 MET A O 1
ATOM 1411 N N . THR A 1 174 ? 11.488 55.228 19.829 1.00 23.70 174 THR A N 1
ATOM 1412 C CA . THR A 1 174 ? 11.660 53.789 19.610 1.00 24.37 174 THR A CA 1
ATOM 1413 C C . THR A 1 174 ? 10.684 53.190 20.556 1.00 24.97 174 THR A C 1
ATOM 1414 O O . THR A 1 174 ? 10.202 53.888 21.477 1.00 28.02 174 THR A O 1
ATOM 1418 N N . SER A 1 175 ? 10.326 51.935 20.342 1.00 25.11 175 SER A N 1
ATOM 1419 C CA . SER A 1 175 ? 9.551 51.245 21.352 1.00 25.20 175 SER A CA 1
ATOM 1420 C C . SER A 1 175 ? 9.840 49.750 21.415 1.00 24.26 175 SER A C 1
ATOM 1421 O O . SER A 1 175 ? 10.239 49.124 20.431 1.00 23.42 175 SER A O 1
ATOM 1424 N N . ARG A 1 176 ? 9.614 49.179 22.591 1.00 22.35 176 ARG A N 1
ATOM 1425 C CA . ARG A 1 176 ? 9.728 47.753 22.777 1.00 20.78 176 ARG A CA 1
ATOM 1426 C C . ARG A 1 176 ? 8.566 47.295 23.651 1.00 19.51 176 ARG A C 1
ATOM 1427 O O . ARG A 1 176 ? 8.273 47.921 24.652 1.00 18.38 176 ARG A O 1
ATOM 1435 N N . THR A 1 177 ? 7.936 46.189 23.273 1.00 18.40 177 THR A N 1
ATOM 1436 C CA . THR A 1 177 ? 6.881 45.560 24.095 1.00 19.61 177 THR A CA 1
ATOM 1437 C C . THR A 1 177 ? 7.461 44.282 24.686 1.00 19.47 177 THR A C 1
ATOM 1438 O O . THR A 1 177 ? 8.208 43.538 24.009 1.00 20.73 177 THR A O 1
ATOM 1442 N N . VAL A 1 178 ? 7.142 44.026 25.940 1.00 18.30 178 VAL A N 1
ATOM 1443 C CA . VAL A 1 178 ? 7.590 42.852 26.618 1.00 19.55 178 VAL A CA 1
ATOM 1444 C C . VAL A 1 178 ? 6.347 42.171 27.212 1.00 18.87 178 VAL A C 1
ATOM 1445 O O . VAL A 1 178 ? 5.422 42.837 27.708 1.00 18.22 178 VAL A O 1
ATOM 1449 N N . ARG A 1 179 ? 6.336 40.845 27.180 1.00 19.56 179 ARG A N 1
ATOM 1450 C CA . ARG A 1 179 ? 5.315 40.087 27.841 1.00 20.29 179 ARG A CA 1
ATOM 1451 C C . ARG A 1 179 ? 5.916 39.748 29.202 1.00 20.50 179 ARG A C 1
ATOM 1452 O O . ARG A 1 179 ? 6.979 39.087 29.297 1.00 19.45 179 ARG A O 1
ATOM 1460 N N . GLU A 1 180 ? 5.252 40.198 30.253 1.00 19.08 180 GLU A N 1
ATOM 1461 C CA . GLU A 1 180 ? 5.728 39.946 31.600 1.00 19.05 180 GLU A CA 1
ATOM 1462 C C . GLU A 1 180 ? 5.477 38.465 31.910 1.00 19.50 180 GLU A C 1
ATOM 1463 O O . GLU A 1 180 ? 4.685 37.777 31.206 1.00 18.70 180 GLU A O 1
ATOM 1469 N N . ALA A 1 181 ? 6.112 37.970 32.969 1.00 19.28 181 ALA A N 1
ATOM 1470 C CA . ALA A 1 181 ? 5.943 36.549 33.318 1.00 20.59 181 ALA A CA 1
ATOM 1471 C C . ALA A 1 181 ? 4.487 36.274 33.680 1.00 20.77 181 ALA A C 1
ATOM 1472 O O . ALA A 1 181 ? 3.994 35.173 33.483 1.00 22.79 181 ALA A O 1
ATOM 1474 N N . SER A 1 182 ? 3.778 37.297 34.170 1.00 20.51 182 SER A N 1
ATOM 1475 C CA . SER A 1 182 ? 2.331 37.188 34.463 1.00 19.85 182 SER A CA 1
ATOM 1476 C C . SER A 1 182 ? 1.452 37.069 33.223 1.00 19.25 182 SER A C 1
ATOM 1477 O O . SER A 1 182 ? 0.245 36.779 33.320 1.00 21.49 182 SER A O 1
ATOM 1480 N N . GLY A 1 1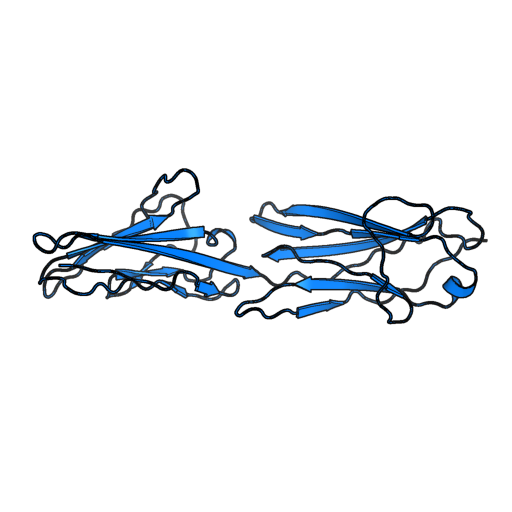83 ? 2.000 37.366 32.059 1.00 19.21 183 GLY A N 1
ATOM 1481 C CA . GLY A 1 183 ? 1.207 37.348 30.833 1.00 18.31 183 GLY A CA 1
ATOM 1482 C C . GLY A 1 183 ? 0.738 38.738 30.427 1.00 19.14 183 GLY A C 1
ATOM 1483 O O . GLY A 1 183 ? 0.282 38.935 29.288 1.00 18.64 183 GLY A O 1
ATOM 1484 N N . LEU A 1 184 ? 0.855 39.703 31.341 1.00 17.71 184 LEU A N 1
ATOM 1485 C CA . LEU A 1 184 ? 0.518 41.107 31.030 1.00 17.51 184 LEU A CA 1
ATOM 1486 C C . LEU A 1 184 ? 1.592 41.733 30.143 1.00 17.37 184 LEU A C 1
ATOM 1487 O O . LEU A 1 184 ? 2.701 41.159 29.991 1.00 17.97 184 LEU A O 1
ATOM 1492 N N . LEU A 1 185 ? 1.298 42.902 29.573 1.00 16.31 185 LEU A N 1
ATOM 1493 C CA . LEU A 1 185 ? 2.208 43.507 28.589 1.00 15.96 185 LEU A CA 1
ATOM 1494 C C . LEU A 1 185 ? 2.702 44.858 29.074 1.00 16.96 185 LEU A C 1
ATOM 1495 O O . LEU A 1 185 ? 1.939 45.633 29.685 1.00 16.58 185 LEU A O 1
ATOM 1500 N N . SER A 1 186 ? 3.973 45.130 28.841 1.00 16.17 186 SER A N 1
ATOM 1501 C CA . SER A 1 186 ? 4.547 46.418 29.240 1.00 16.62 186 SER A CA 1
ATOM 1502 C C . SER A 1 186 ? 5.253 47.007 28.037 1.00 17.20 186 SER A C 1
ATOM 1503 O O . SER A 1 186 ? 5.876 46.290 27.243 1.00 18.51 186 SER A O 1
ATOM 1506 N N . LEU A 1 187 ? 5.182 48.323 27.937 1.00 17.06 187 LEU A N 1
ATOM 1507 C CA . LEU A 1 187 ? 5.758 49.029 26.816 1.00 15.89 187 LEU A CA 1
ATOM 1508 C C . LEU A 1 187 ? 6.809 50.005 27.342 1.00 15.67 187 LEU A C 1
ATOM 1509 O O . LEU A 1 187 ? 6.599 50.663 28.384 1.00 13.81 187 LEU A O 1
ATOM 1514 N N . THR A 1 188 ? 7.907 50.138 26.603 1.00 14.47 188 THR A N 1
ATOM 1515 C CA A THR A 1 188 ? 8.874 51.189 26.905 0.50 14.06 188 THR A CA 1
ATOM 1516 C CA B THR A 1 188 ? 8.948 51.125 26.886 0.50 13.68 188 THR A CA 1
ATOM 1517 C C . THR A 1 188 ? 9.047 51.954 25.611 1.00 14.18 188 THR A C 1
ATOM 1518 O O . THR A 1 188 ? 9.007 51.369 24.511 1.00 15.49 188 THR A O 1
ATOM 1525 N N . SER A 1 189 ? 9.186 53.275 25.725 1.00 13.49 189 SER A N 1
ATOM 1526 C CA . SER A 1 189 ? 9.434 54.103 24.553 1.00 12.51 189 SER A CA 1
ATOM 1527 C C . SER A 1 189 ? 10.552 55.069 24.914 1.00 12.38 189 SER A C 1
ATOM 1528 O O . SER A 1 189 ? 10.518 55.639 25.982 1.00 11.45 189 SER A O 1
ATOM 1531 N N . THR A 1 190 ? 11.474 55.326 23.992 1.00 10.97 190 THR A N 1
ATOM 1532 C CA . THR A 1 190 ? 12.489 56.315 24.237 1.00 11.19 190 THR A CA 1
ATOM 1533 C C . THR A 1 190 ? 12.346 57.372 23.132 1.00 11.30 190 THR A C 1
ATOM 1534 O O . THR A 1 190 ? 12.193 57.015 21.952 1.00 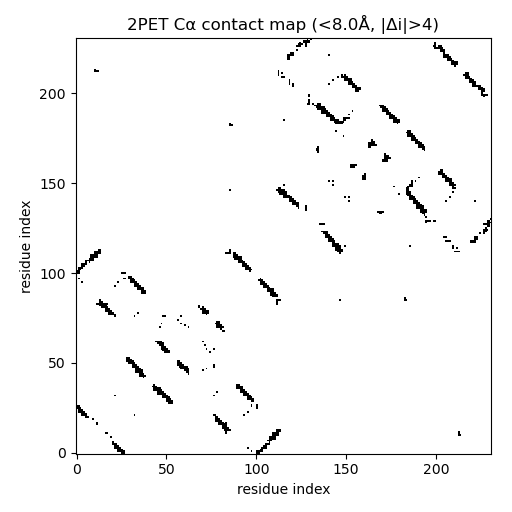13.25 190 THR A O 1
ATOM 1538 N N . LEU A 1 191 ? 12.387 58.644 23.531 1.00 11.08 191 LEU A N 1
ATOM 1539 C CA . LEU A 1 191 ? 12.297 59.773 22.641 1.00 10.46 191 LEU A CA 1
ATOM 1540 C C . LEU A 1 191 ? 13.692 60.258 22.275 1.00 12.01 191 LEU A C 1
ATOM 1541 O O . LEU A 1 191 ? 14.539 60.460 23.167 1.00 12.91 191 LEU A O 1
ATOM 1546 N N . TYR A 1 192 ? 13.909 60.517 20.984 1.00 12.37 192 TYR A N 1
ATOM 1547 C CA . TYR A 1 192 ? 15.147 61.104 20.495 1.00 12.90 192 TYR A CA 1
ATOM 1548 C C . TYR A 1 192 ? 14.775 62.396 19.833 1.00 12.44 192 TYR A C 1
ATOM 1549 O O . TYR A 1 192 ? 13.870 62.421 18.983 1.00 13.95 192 TYR A O 1
ATOM 1558 N N . LEU A 1 193 ? 15.457 63.468 20.173 1.00 13.76 193 LEU A N 1
ATOM 1559 C CA . LEU A 1 193 ? 15.132 64.755 19.521 1.00 15.05 193 LEU A CA 1
ATOM 1560 C C . LEU A 1 193 ? 16.375 65.547 19.278 1.00 15.87 193 LEU A C 1
ATOM 1561 O O . LEU A 1 193 ? 17.236 65.586 20.142 1.00 16.52 193 LEU A O 1
ATOM 1566 N N . ARG A 1 194 ? 16.453 66.199 18.125 1.00 15.20 194 ARG A N 1
ATOM 1567 C CA . ARG A 1 194 ? 17.406 67.320 17.931 1.00 16.15 194 ARG A CA 1
ATOM 1568 C C . ARG A 1 194 ? 16.917 68.513 18.750 1.00 17.00 194 ARG A C 1
ATOM 1569 O O . ARG A 1 194 ? 15.814 69.000 18.539 1.00 18.47 194 ARG A O 1
ATOM 1577 N N . LEU A 1 195 ? 17.758 69.005 19.645 1.00 17.47 195 LEU A N 1
ATOM 1578 C CA . LEU A 1 195 ? 17.370 70.091 20.533 1.00 17.53 195 LEU A CA 1
ATOM 1579 C C . LEU A 1 195 ? 17.660 71.465 19.938 1.00 17.75 195 LEU A C 1
ATOM 1580 O O . LEU A 1 195 ? 18.548 71.619 19.072 1.00 17.10 195 LEU A O 1
ATOM 1585 N N . ARG A 1 196 ? 16.879 72.438 20.383 1.00 17.21 196 ARG A N 1
ATOM 1586 C CA . ARG A 1 196 ? 17.051 73.843 19.994 1.00 17.48 196 ARG A CA 1
ATOM 1587 C C . ARG A 1 196 ? 17.166 74.620 21.299 1.00 17.96 196 ARG A C 1
ATOM 1588 O O . ARG A 1 196 ? 16.735 74.134 22.336 1.00 17.47 196 ARG A O 1
ATOM 1596 N N . LYS A 1 197 ? 17.750 75.821 21.231 1.00 18.30 197 LYS A N 1
ATOM 1597 C CA . LYS A 1 197 ? 18.052 76.618 22.408 1.00 19.57 197 LYS A CA 1
ATOM 1598 C C . LYS A 1 197 ? 16.833 76.743 23.337 1.00 19.11 197 LYS A C 1
ATOM 1599 O O . LYS A 1 197 ? 16.945 76.526 24.547 1.00 20.23 197 LYS A O 1
ATOM 1605 N N . ASP A 1 198 ? 15.662 76.991 22.756 1.00 17.85 198 ASP A N 1
ATOM 1606 C CA . ASP A 1 198 ? 14.426 77.204 23.526 1.00 18.52 198 ASP A CA 1
ATOM 1607 C C . ASP A 1 198 ? 13.873 75.964 24.233 1.00 16.68 198 ASP A C 1
ATOM 1608 O O . ASP A 1 198 ? 12.941 76.042 25.071 1.00 16.41 198 ASP A O 1
ATOM 1613 N N . ASP A 1 199 ? 14.422 74.809 23.886 1.00 17.15 199 ASP A N 1
ATOM 1614 C CA . ASP A 1 199 ? 14.129 73.624 24.676 1.00 16.95 199 ASP A CA 1
ATOM 1615 C C . ASP A 1 199 ? 14.491 73.750 26.161 1.00 18.48 199 ASP A C 1
ATOM 1616 O O . ASP A 1 199 ? 13.948 73.027 26.986 1.00 19.73 199 ASP A O 1
ATOM 1621 N N . ARG A 1 200 ? 15.385 74.676 26.487 1.00 18.44 200 ARG A N 1
ATOM 1622 C CA . ARG A 1 200 ? 15.681 74.927 27.892 1.00 18.05 200 ARG A CA 1
ATOM 1623 C C . ARG A 1 200 ? 14.448 75.347 28.665 1.00 17.98 200 ARG A C 1
ATOM 1624 O O . ARG A 1 200 ? 14.378 75.133 29.863 1.00 17.63 200 ARG A O 1
ATOM 1632 N N . ASP A 1 201 ? 13.490 75.952 27.973 1.00 16.40 201 ASP A N 1
ATOM 1633 C CA . ASP A 1 201 ? 12.278 76.439 28.621 1.00 16.99 201 ASP A CA 1
ATOM 1634 C C . ASP A 1 201 ? 11.037 75.559 28.463 1.00 17.44 201 ASP A C 1
ATOM 1635 O O . ASP A 1 201 ? 9.968 75.908 28.969 1.00 17.93 201 ASP A O 1
ATOM 1640 N N . ALA A 1 202 ? 11.193 74.410 27.812 1.00 17.01 202 ALA A N 1
ATOM 1641 C CA . ALA A 1 202 ? 10.052 73.577 27.468 1.00 16.70 202 ALA A CA 1
ATOM 1642 C C . ALA A 1 202 ? 9.803 72.570 28.560 1.00 16.57 202 ALA A C 1
ATOM 1643 O O . ALA A 1 202 ? 10.741 72.122 29.236 1.00 15.93 202 ALA A O 1
ATOM 1645 N N . SER A 1 203 ? 8.540 72.199 28.723 1.00 17.04 203 SER A N 1
ATOM 1646 C CA . SER A 1 203 ? 8.200 71.091 29.586 1.00 17.01 203 SER A CA 1
ATOM 1647 C C . SER A 1 203 ? 7.972 69.894 28.661 1.00 17.62 203 SER A C 1
ATOM 1648 O O . SER A 1 203 ? 7.623 70.069 27.494 1.00 18.74 203 SER A O 1
ATOM 1651 N N . PHE A 1 204 ? 8.166 68.689 29.180 1.00 15.44 204 PHE A N 1
ATOM 1652 C CA . PHE A 1 204 ? 7.935 67.452 28.406 1.00 15.04 204 PHE A CA 1
ATOM 1653 C C . PHE A 1 204 ? 7.220 66.451 29.307 1.00 15.02 204 PHE A C 1
ATOM 1654 O O . PHE A 1 204 ? 7.372 66.474 30.543 1.00 13.94 204 PHE A O 1
ATOM 1662 N N . HIS A 1 205 ? 6.444 65.568 28.690 1.00 14.67 205 HIS A N 1
ATOM 1663 C CA . HIS A 1 205 ? 5.930 64.366 29.387 1.00 14.36 205 HIS A CA 1
ATOM 1664 C C . HIS A 1 205 ? 5.580 63.300 28.352 1.00 14.79 205 HIS A C 1
ATOM 1665 O O . HIS A 1 205 ? 5.649 63.569 27.131 1.00 13.93 205 HIS A O 1
ATOM 1672 N N . CYS A 1 206 ? 5.319 62.071 28.799 1.00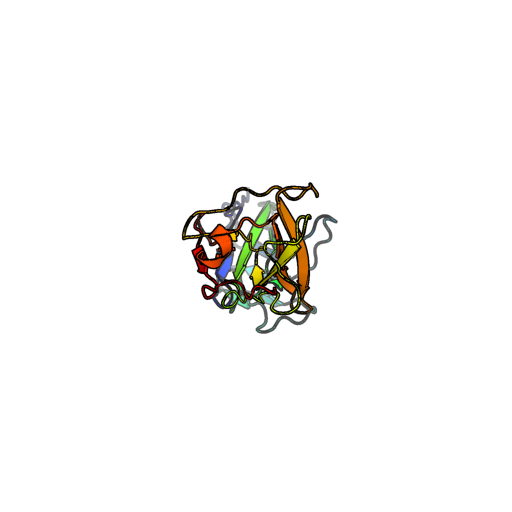 14.81 206 CYS A N 1
ATOM 1673 C CA . CYS A 1 206 ? 4.810 61.041 27.869 1.00 14.01 206 CYS A CA 1
ATOM 1674 C C . CYS A 1 206 ? 3.443 60.608 28.425 1.00 14.34 206 CYS A C 1
ATOM 1675 O O . CYS A 1 206 ? 3.129 60.950 29.559 1.00 14.23 206 CYS A O 1
ATOM 1678 N N . ALA A 1 207 ? 2.657 59.897 27.619 1.00 12.57 207 ALA A N 1
ATOM 1679 C CA . ALA A 1 207 ? 1.355 59.439 28.018 1.00 12.30 207 ALA A CA 1
ATOM 1680 C C . ALA A 1 207 ? 1.144 58.069 27.439 1.00 13.12 207 ALA A C 1
ATOM 1681 O O . ALA A 1 207 ? 1.586 57.789 26.350 1.00 12.82 207 ALA A O 1
ATOM 1683 N N . ALA A 1 208 ? 0.564 57.192 28.232 1.00 12.46 208 ALA A N 1
ATOM 1684 C CA . ALA A 1 208 ? 0.181 55.867 27.777 1.00 12.26 208 ALA A CA 1
ATOM 1685 C C . ALA A 1 208 ? -1.312 55.910 27.490 1.00 12.62 208 ALA A C 1
ATOM 1686 O O . ALA A 1 208 ? -2.108 56.330 28.350 1.00 14.29 208 ALA A O 1
ATOM 1688 N N . HIS A 1 209 ? -1.663 55.492 26.290 1.00 13.46 209 HIS A N 1
ATOM 1689 C CA . HIS A 1 209 ? -3.063 55.376 25.881 1.00 14.76 209 HIS A CA 1
ATOM 1690 C C . HIS A 1 209 ? -3.427 53.917 25.924 1.00 15.97 209 HIS A C 1
ATOM 1691 O O . HIS A 1 209 ? -2.765 53.100 25.262 1.00 16.37 209 HIS A O 1
ATOM 1698 N N . TYR A 1 210 ? -4.475 53.567 26.667 1.00 16.00 210 TYR A N 1
ATOM 1699 C CA . TYR A 1 210 ? -4.813 52.170 26.820 1.00 16.27 210 TYR A CA 1
ATOM 1700 C C . TYR A 1 210 ? -6.255 51.935 26.372 1.00 16.22 210 TYR A C 1
ATOM 1701 O O . TYR A 1 210 ? -7.097 52.859 26.417 1.00 16.81 210 TYR A O 1
ATOM 1710 N N . SER A 1 211 ? -6.538 50.716 25.918 1.00 16.91 211 SER A N 1
ATOM 1711 C CA A SER A 1 211 ? -7.873 50.393 25.420 0.50 16.47 211 SER A CA 1
ATOM 1712 C CA B SER A 1 211 ? -7.881 50.449 25.430 0.50 16.32 211 SER A CA 1
ATOM 1713 C C . SER A 1 211 ? -8.699 49.824 26.552 1.00 16.62 211 SER A C 1
ATOM 1714 O O . SER A 1 211 ? -8.141 49.265 27.497 1.00 15.36 211 SER A O 1
ATOM 1719 N N . LEU A 1 212 ? -10.017 49.982 26.428 1.00 15.93 212 LEU A N 1
ATOM 1720 C CA . LEU A 1 212 ? -10.968 49.522 27.436 1.00 17.02 212 LEU A CA 1
ATOM 1721 C C . LEU A 1 212 ? -12.121 48.839 26.683 1.00 15.78 212 LEU A C 1
ATOM 1722 O O . LEU A 1 212 ? -12.197 48.929 25.454 1.00 16.88 212 LEU A O 1
ATOM 1727 N N . PRO A 1 213 ? -13.011 48.147 27.412 1.00 15.54 213 PRO A N 1
ATOM 1728 C CA . PRO A 1 213 ? -14.171 47.526 26.780 1.00 14.67 213 PRO A CA 1
ATOM 1729 C C . PRO A 1 213 ? -15.009 48.558 26.000 1.00 15.75 213 PRO A C 1
ATOM 1730 O O . PRO A 1 213 ? -14.884 49.778 26.239 1.00 15.74 213 PRO A O 1
ATOM 1734 N N . GLU A 1 214 ? -15.837 48.057 25.071 1.00 16.41 214 GLU A N 1
ATOM 1735 C CA . GLU A 1 214 ? -16.840 48.863 24.372 1.00 17.49 214 GLU A CA 1
ATOM 1736 C C . GLU A 1 214 ? -16.208 49.986 23.528 1.00 17.05 214 GLU A C 1
ATOM 1737 O O . GLU A 1 214 ? -16.830 51.029 23.320 1.00 18.05 214 GLU A O 1
ATOM 1743 N N . GLY A 1 215 ? -14.977 49.763 23.061 1.00 15.89 215 GLY A N 1
ATOM 1744 C CA . GLY A 1 215 ? -14.270 50.697 22.169 1.00 15.90 215 GLY A CA 1
ATOM 1745 C C . GLY A 1 215 ? -13.695 51.932 22.859 1.00 16.92 215 GLY A C 1
ATOM 1746 O O . GLY A 1 215 ? -13.206 52.860 22.184 1.00 16.23 215 GLY A O 1
ATOM 1747 N N . ARG A 1 216 ? -13.729 51.957 24.200 1.00 15.92 216 ARG A N 1
ATOM 1748 C CA . ARG A 1 216 ? -13.306 53.119 24.969 1.00 16.70 216 ARG A CA 1
ATOM 1749 C C . ARG A 1 216 ? -11.811 53.154 25.169 1.00 17.41 216 ARG A C 1
ATOM 1750 O O . ARG A 1 216 ? -11.134 52.158 24.953 1.00 17.84 216 ARG A O 1
ATOM 1758 N N . HIS A 1 217 ? -11.295 54.315 25.570 1.00 17.04 217 HIS A N 1
ATOM 1759 C CA . HIS A 1 217 ? -9.867 54.444 25.876 1.00 17.32 217 HIS A CA 1
ATOM 1760 C C . HIS A 1 217 ? -9.620 55.292 27.104 1.00 16.98 217 HIS A C 1
ATOM 1761 O O . HIS A 1 217 ? -10.495 56.051 27.542 1.00 17.23 217 HIS A O 1
ATOM 1768 N N . GLY A 1 218 ? -8.432 55.152 27.688 1.00 15.91 218 GLY A N 1
ATOM 1769 C CA . GLY A 1 218 ? -8.033 56.055 28.762 1.00 16.33 218 GLY A CA 1
ATOM 1770 C C . GLY A 1 218 ? -6.615 56.518 28.489 1.00 16.84 218 GLY A C 1
ATOM 1771 O O . GLY A 1 218 ? -5.971 55.974 27.601 1.00 17.47 218 GLY A O 1
ATOM 1772 N N . ARG A 1 219 ? -6.150 57.504 29.258 1.00 17.20 219 ARG A N 1
ATOM 1773 C CA . ARG A 1 219 ? -4.802 58.030 29.134 1.00 16.15 219 ARG A CA 1
ATOM 1774 C C . ARG A 1 219 ? -4.187 58.206 30.500 1.00 17.15 219 ARG A C 1
ATOM 1775 O O . ARG A 1 219 ? -4.835 58.666 31.454 1.00 17.33 219 ARG A O 1
ATOM 1783 N N . LEU A 1 220 ? -2.923 57.821 30.610 1.00 15.23 220 LEU A N 1
ATOM 1784 C CA . LEU A 1 220 ? -2.208 57.902 31.865 1.00 16.31 220 LEU A CA 1
ATOM 1785 C C . LEU A 1 220 ? -0.979 58.717 31.595 1.00 16.41 220 LEU A C 1
ATOM 1786 O O . LEU A 1 220 ? -0.075 58.266 30.889 1.00 14.52 220 LEU A O 1
ATOM 1791 N N . ASP A 1 221 ? -0.967 59.936 32.126 1.00 16.08 221 ASP A N 1
ATOM 1792 C CA . ASP A 1 221 ? 0.199 60.813 31.900 1.00 17.07 221 ASP A CA 1
ATOM 1793 C C . ASP A 1 221 ? 1.336 60.577 32.888 1.00 16.56 221 ASP A C 1
ATOM 1794 O O . ASP A 1 221 ? 1.088 60.346 34.097 1.00 16.31 221 ASP A O 1
ATOM 1799 N N . SER A 1 222 ? 2.569 60.690 32.405 1.00 15.68 222 SER A N 1
ATOM 1800 C CA . SER A 1 222 ? 3.739 60.721 33.278 1.00 15.66 222 SER A CA 1
ATOM 1801 C C . SER A 1 222 ? 3.830 62.120 33.953 1.00 15.18 222 SER A C 1
ATOM 1802 O O . SER A 1 222 ? 3.202 63.076 33.501 1.00 13.96 222 SER A O 1
ATOM 1805 N N . PRO A 1 223 ? 4.622 62.240 35.038 1.00 15.72 223 PRO A N 1
ATOM 1806 C CA . PRO A 1 223 ? 4.941 63.587 35.507 1.00 15.66 223 PRO A CA 1
ATOM 1807 C C . PRO A 1 223 ? 5.617 64.346 34.364 1.00 16.33 223 PRO A C 1
ATOM 1808 O O . PRO A 1 223 ? 6.201 63.734 33.434 1.00 15.95 223 PRO A O 1
ATOM 1812 N N . THR A 1 224 ? 5.479 65.663 34.418 1.00 17.39 224 THR A N 1
ATOM 1813 C CA . THR A 1 224 ? 6.176 66.567 33.520 1.00 16.82 224 THR A CA 1
ATOM 1814 C C . THR A 1 224 ? 7.593 66.764 34.035 1.00 17.07 224 THR A C 1
ATOM 1815 O O . THR A 1 224 ? 7.850 66.761 35.251 1.00 18.65 224 THR A O 1
ATOM 1819 N N . PHE A 1 225 ? 8.522 66.933 33.108 1.00 16.32 225 PHE A N 1
ATOM 1820 C CA . PHE A 1 225 ? 9.895 67.254 33.434 1.00 15.74 225 PHE A CA 1
ATOM 1821 C C . PHE A 1 225 ? 10.445 68.373 32.521 1.00 14.94 225 PHE A C 1
ATOM 1822 O O . PHE A 1 225 ? 9.878 68.694 31.435 1.00 14.89 225 PHE A O 1
ATOM 1830 N N . HIS A 1 226 ? 11.517 69.008 33.001 1.00 14.72 226 HIS A N 1
ATOM 1831 C CA . HIS A 1 226 ? 12.276 69.942 32.200 1.00 14.54 226 HIS A CA 1
ATOM 1832 C C . HIS A 1 226 ? 13.620 69.299 31.938 1.00 15.01 226 HIS A C 1
ATOM 1833 O O . HIS A 1 226 ? 14.027 68.395 32.665 1.00 16.44 226 HIS A O 1
ATOM 1840 N N . LEU A 1 227 ? 14.289 69.726 30.874 1.00 13.46 227 LEU A N 1
ATOM 1841 C CA . LEU A 1 227 ? 15.587 69.138 30.524 1.00 14.59 227 LEU A CA 1
ATOM 1842 C C . LEU A 1 227 ? 16.713 69.644 31.425 1.00 14.94 227 LEU A C 1
ATOM 1843 O O . LEU A 1 227 ? 16.767 70.829 31.779 1.00 15.22 227 LEU A O 1
ATOM 1848 N N . THR A 1 228 ? 17.663 68.762 31.707 1.00 14.95 228 THR A N 1
ATOM 1849 C CA . THR A 1 228 ? 18.889 69.149 32.374 1.00 14.75 228 THR A CA 1
ATOM 1850 C C . THR A 1 228 ? 19.916 69.308 31.262 1.00 16.33 228 THR A C 1
ATOM 1851 O O . THR A 1 228 ? 20.269 68.317 30.605 1.00 16.07 228 THR A O 1
ATOM 1855 N N . LEU A 1 229 ? 20.368 70.553 31.038 1.00 16.59 229 LEU A N 1
ATOM 1856 C CA . LEU A 1 229 ? 21.228 70.884 29.924 1.00 17.11 229 LEU A CA 1
ATOM 1857 C C . LEU A 1 229 ? 22.624 71.158 30.381 1.00 18.23 229 LEU A C 1
ATOM 1858 O O . LEU A 1 229 ? 22.828 71.840 31.410 1.00 18.97 229 LEU A O 1
ATOM 1863 N N . HIS A 1 230 ? 23.587 70.634 29.616 1.00 16.29 230 HIS A N 1
ATOM 1864 C CA . HIS A 1 230 ? 24.991 70.695 30.010 1.00 16.81 230 HIS A CA 1
ATOM 1865 C C . HIS A 1 230 ? 25.735 71.630 29.076 1.00 17.58 230 HIS A C 1
ATOM 1866 O O . HIS A 1 230 ? 25.630 71.477 27.835 1.00 17.82 230 HIS A O 1
ATOM 1873 N N . TYR A 1 231 ? 26.484 72.554 29.681 1.00 19.64 231 TYR A N 1
ATOM 1874 C CA . TYR A 1 231 ? 27.221 73.583 28.935 1.00 20.30 231 TYR A CA 1
ATOM 1875 C C . TYR A 1 231 ? 28.693 73.502 29.272 1.00 22.67 231 TYR A C 1
ATOM 1876 O O . TYR A 1 231 ? 29.144 73.697 30.424 1.00 23.56 231 TYR A O 1
#

CATH classification: 2.60.40.10 (+1 more: 2.60.40.10)

Organism: Homo sapiens (NCBI:txid9606)

Sequence (231 aa):
EVRRLSSSVPPLLVEVMRRGKKSVILDCTPTGTTHDHYMLEWFLTDRSGARPRLASAEMQQGSELQQVTMHDTRGRSPPYQLDSQGRLVLAEAQQVGDERDYVCVVRAGAAGTTAEATARLNVFAKPEATEVSSPNKGTLSVMMEDSAQEIATCNSRNGNPAPKITTWYRNGQQRLEVPVEMMNPEGYMTSRTVREASGLLSLTTSTLYLRLRKDDRDASFHCAAHYSSLPEGRHGRLDSPTFHLTLHY